Protein AF-A0A8H8M6S8-F1 (afdb_monomer_lite)

Foldseek 3Di:
DVVPLVVVLVVLLVLLVVLVVLVVQLQLLVLVLVVLVVVCVVCVVVCVVVVVVVVSVVVNVVSVVSSVVSVVVSVVSVCVSCVVLVVVLVVVLVCLCVVVVVCCVVVVDPPVVSVVVNVVSVVSSVVSNVSSNPDPDQDDQDKDKDWADVDDDDDDDRRSSCPVVVVCCQLPVDPDPAFFKDKQPADDGLVVDDSVVSVVVDDDDDPDQDQDPDDPVVRPPPVPPDPPPPPPPPPPDGTTMIITGHNDRDDDDDDPDDD

Sequence (259 aa):
MLAIVPPVSLGAFAYGRYLKRLSNRTQEGLGEMSKVANEALSAARTVQAFTAAPREQDRFAAKVDLVQSLAIKEARASAAFFGTTGWAGNVIVLGLLGYGGSLVSSGQISVGDLTSLLMYTAYVGGSLSMLSRPGAEILRGFSMAIRGKGDSVAIVGKSGSGKSSIQSLLFRFYDPDSGCITVNGHVSDIRQFSVDSWRSAIGIVPQDPVLFTGTISETLPTGAQRLPSLKLKRRRDSPTVISFGRCRKNFRPKVSSVV

Secondary structure (DSSP, 8-state):
-TTTHHHHHHHHHHHHHHHHHHHHHHHHHHHHHHHHHHHHHHTHHHHHHTT-HHHHHHHHHHHHHHHHHHHHHHHHHHHHHHHHHHHHHHHHHHHHHHHHHHHHHTTSS-HHHHHHHHHHHHHHHHHHHHHTS----SSSS--EEE-STT--------TTSSHHHHHHHHTTSS--SSSEEEETTTTEEGGGS-HHHHHTT-----SS----SS-HHHHS-TT-S---S------------EEEE---TT---------

Radius of gyration: 27.93 Å; chains: 1; bounding box: 62×56×77 Å

pLDDT: mean 77.62, std 18.72, range [24.02, 97.38]

Structure (mmCIF, N/CA/C/O backbone):
data_AF-A0A8H8M6S8-F1
#
_entry.id   AF-A0A8H8M6S8-F1
#
loop_
_atom_site.group_PDB
_atom_site.id
_atom_site.type_symbol
_atom_site.label_atom_id
_atom_site.label_alt_id
_atom_site.label_comp_id
_atom_site.label_asym_id
_atom_site.label_entity_id
_atom_site.label_seq_id
_atom_site.pdbx_PDB_ins_code
_atom_site.Cartn_x
_atom_site.Cartn_y
_atom_site.Cartn_z
_atom_site.occupancy
_atom_site.B_iso_or_equiv
_atom_site.auth_seq_id
_atom_site.auth_comp_id
_atom_site.auth_asym_id
_atom_site.auth_atom_id
_atom_site.pdbx_PDB_model_num
ATOM 1 N N . MET A 1 1 ? -22.761 -2.177 21.823 1.00 58.75 1 MET A N 1
ATOM 2 C CA . MET A 1 1 ? -21.661 -2.652 20.947 1.00 58.75 1 MET A CA 1
ATOM 3 C C . MET A 1 1 ? -22.160 -3.222 19.613 1.00 58.75 1 MET A C 1
ATOM 5 O O . MET A 1 1 ? -21.734 -2.721 18.582 1.00 58.75 1 MET A O 1
ATOM 9 N N . LEU A 1 2 ? -23.106 -4.174 19.592 1.00 69.62 2 LEU A N 1
ATOM 10 C CA . LEU A 1 2 ? -23.593 -4.832 18.358 1.00 69.62 2 LEU A CA 1
ATOM 11 C C . LEU A 1 2 ? -24.204 -3.912 17.278 1.00 69.62 2 LEU A C 1
ATOM 13 O O . LEU A 1 2 ? -24.071 -4.218 16.101 1.00 69.62 2 LEU A O 1
ATOM 17 N N . ALA A 1 3 ? -24.820 -2.782 17.639 1.00 73.19 3 ALA A N 1
ATOM 18 C CA . ALA A 1 3 ? -25.418 -1.857 16.663 1.00 73.19 3 ALA A CA 1
ATOM 19 C C . ALA A 1 3 ? -24.428 -0.830 16.073 1.00 73.19 3 ALA A C 1
ATOM 21 O O . ALA A 1 3 ? -24.639 -0.324 14.976 1.00 73.19 3 ALA A O 1
ATOM 22 N N . ILE A 1 4 ? -23.343 -0.523 16.791 1.00 72.25 4 ILE A N 1
ATOM 23 C CA . ILE A 1 4 ? -22.397 0.551 16.433 1.00 72.25 4 ILE A CA 1
ATOM 24 C C . ILE A 1 4 ? -21.233 -0.001 15.607 1.00 72.25 4 ILE A C 1
ATOM 26 O O . ILE A 1 4 ? -20.762 0.644 14.674 1.00 72.25 4 ILE A O 1
ATOM 30 N N . VAL A 1 5 ? -20.783 -1.219 15.916 1.00 76.75 5 VAL A N 1
ATOM 31 C CA . VAL A 1 5 ? -19.632 -1.829 15.240 1.00 76.75 5 VAL A CA 1
ATOM 32 C C . VAL A 1 5 ? -19.871 -2.032 13.734 1.00 76.75 5 VAL A C 1
ATOM 34 O O . VAL A 1 5 ? -18.985 -1.646 12.971 1.00 76.75 5 VAL A O 1
ATOM 37 N N . PRO A 1 6 ? -21.018 -2.556 13.250 1.00 82.25 6 PRO A N 1
ATOM 38 C CA . PRO A 1 6 ? -21.226 -2.778 11.816 1.00 82.25 6 PRO A CA 1
ATOM 39 C C . PRO A 1 6 ? -21.146 -1.511 10.941 1.00 82.25 6 PRO A C 1
ATOM 41 O O . PRO A 1 6 ? -20.380 -1.531 9.975 1.00 82.25 6 PRO A O 1
ATOM 44 N N . PRO A 1 7 ? -21.844 -0.394 11.245 1.00 84.19 7 PRO A N 1
ATOM 45 C CA . PRO A 1 7 ? -21.763 0.811 10.418 1.00 84.19 7 PRO A CA 1
ATOM 46 C C . PRO A 1 7 ? -20.380 1.472 10.469 1.00 84.19 7 PRO A C 1
ATOM 48 O O . PRO A 1 7 ? -19.866 1.885 9.428 1.00 84.19 7 PRO A O 1
ATOM 51 N N . VAL A 1 8 ? -19.731 1.511 11.640 1.00 81.56 8 VAL A N 1
ATOM 52 C CA . VAL A 1 8 ? -18.369 2.061 11.768 1.00 81.56 8 VAL A CA 1
ATOM 53 C C . VAL A 1 8 ? -17.366 1.204 10.989 1.00 81.56 8 VAL A C 1
ATOM 55 O O . VAL A 1 8 ? -16.528 1.743 10.268 1.00 81.56 8 VAL A O 1
ATOM 58 N N . SER A 1 9 ? -17.491 -0.125 11.052 1.00 81.12 9 SER A N 1
ATOM 59 C CA . SER A 1 9 ? -16.657 -1.052 10.273 1.00 81.12 9 SER A CA 1
ATOM 60 C C . SER A 1 9 ? -16.848 -0.892 8.774 1.00 81.12 9 SER A C 1
ATOM 62 O O . SER A 1 9 ? -15.868 -0.909 8.031 1.00 81.12 9 SER A O 1
ATOM 64 N N . LEU A 1 10 ? -18.085 -0.686 8.319 1.00 84.31 10 LEU A N 1
ATOM 65 C CA . LEU A 1 10 ? -18.376 -0.444 6.909 1.00 84.31 10 LEU A CA 1
ATOM 66 C C . LEU A 1 10 ? -17.721 0.859 6.418 1.00 84.31 10 LEU A C 1
ATOM 68 O O . LEU A 1 10 ? -17.093 0.875 5.357 1.00 84.31 10 LEU A O 1
ATOM 72 N N . GLY A 1 11 ? -17.822 1.932 7.211 1.00 84.12 11 GLY A N 1
ATOM 73 C CA . GLY A 1 11 ? -17.199 3.223 6.917 1.00 84.12 11 GLY A CA 1
ATOM 74 C C . GLY A 1 11 ? -15.671 3.145 6.891 1.00 84.12 11 GLY A C 1
ATOM 75 O O . GLY A 1 11 ? -15.043 3.589 5.928 1.00 84.12 11 GLY A O 1
ATOM 76 N N . ALA A 1 12 ? -15.073 2.506 7.899 1.00 81.94 12 ALA A N 1
ATOM 77 C CA . ALA A 1 12 ? -13.630 2.309 7.986 1.00 81.94 12 ALA A CA 1
ATOM 78 C C . ALA A 1 12 ? -13.097 1.450 6.823 1.00 81.94 12 ALA A C 1
ATOM 80 O O . ALA A 1 12 ? -12.084 1.787 6.208 1.00 81.94 12 ALA A O 1
ATOM 81 N N . PHE A 1 13 ? -13.831 0.405 6.427 1.00 83.75 13 PHE A N 1
ATOM 82 C CA . PHE A 1 13 ? -13.500 -0.418 5.263 1.00 83.75 13 PHE A CA 1
ATOM 83 C C . PHE A 1 13 ? -13.584 0.364 3.943 1.00 83.75 13 PHE A C 1
ATOM 85 O O . PHE A 1 13 ? -12.692 0.254 3.095 1.00 83.75 13 PHE A O 1
ATOM 92 N N . ALA A 1 14 ? -14.629 1.175 3.753 1.00 85.38 14 ALA A N 1
ATOM 93 C CA . ALA A 1 14 ? -14.777 2.017 2.567 1.00 85.38 14 ALA A CA 1
ATOM 94 C C . ALA A 1 14 ? -13.631 3.036 2.455 1.00 85.38 14 ALA A C 1
ATOM 96 O O . ALA A 1 14 ? -13.026 3.173 1.385 1.00 85.38 14 ALA A O 1
ATOM 97 N N . TYR A 1 15 ? -13.281 3.685 3.570 1.00 87.19 15 TYR A N 1
ATOM 98 C CA . TYR A 1 15 ? -12.176 4.639 3.630 1.00 87.19 15 TYR A CA 1
ATOM 99 C C . TYR A 1 15 ? -10.817 3.963 3.408 1.00 87.19 15 TYR A C 1
ATOM 101 O O . TYR A 1 15 ? -10.008 4.444 2.615 1.00 87.19 15 TYR A O 1
ATOM 109 N N . GLY A 1 16 ? -10.586 2.789 4.004 1.00 85.12 16 GLY A N 1
ATOM 110 C CA . GLY A 1 16 ? -9.385 1.986 3.757 1.00 85.12 16 GLY A CA 1
ATOM 111 C C . GLY A 1 16 ? -9.234 1.596 2.281 1.00 85.12 16 GLY A C 1
ATOM 112 O O . GLY A 1 16 ? -8.136 1.633 1.721 1.00 85.12 16 GLY A O 1
ATOM 113 N N . ARG A 1 17 ? -10.345 1.300 1.589 1.00 85.25 17 ARG A N 1
ATOM 114 C CA . ARG A 1 17 ? -10.342 1.050 0.137 1.00 85.25 17 ARG A CA 1
ATOM 115 C C . ARG A 1 17 ? -9.983 2.292 -0.674 1.00 85.25 17 ARG A C 1
ATOM 117 O O . ARG A 1 17 ? -9.274 2.168 -1.673 1.00 85.25 17 ARG A O 1
ATOM 124 N N . TYR A 1 18 ? -10.478 3.460 -0.275 1.00 88.88 18 TYR A N 1
ATOM 125 C CA . TYR A 1 18 ? -10.105 4.736 -0.884 1.00 88.88 18 TYR A CA 1
ATOM 126 C C . TYR A 1 18 ? -8.604 5.001 -0.723 1.00 88.88 18 TYR A C 1
ATOM 128 O O . TYR A 1 18 ? -7.922 5.259 -1.716 1.00 88.88 18 TYR A O 1
ATOM 136 N N . LEU A 1 19 ? -8.077 4.815 0.489 1.00 87.12 19 LEU A N 1
ATOM 137 C CA . LEU A 1 19 ? -6.661 4.997 0.792 1.00 87.12 19 LEU A CA 1
ATOM 138 C C . LEU A 1 19 ? -5.776 4.061 -0.041 1.00 87.12 19 LEU A C 1
ATOM 140 O O . LEU A 1 19 ? -4.810 4.500 -0.659 1.00 87.12 19 LEU A O 1
ATOM 144 N N . LYS A 1 20 ? -6.179 2.791 -0.178 1.00 84.31 20 LYS A N 1
ATOM 145 C CA . LYS A 1 20 ? -5.491 1.820 -1.039 1.00 84.31 20 LYS A CA 1
ATOM 146 C C . LYS A 1 20 ? -5.462 2.236 -2.509 1.00 84.31 20 LYS A C 1
ATOM 148 O O . LYS A 1 20 ? -4.449 2.061 -3.176 1.00 84.31 20 LYS A O 1
ATOM 153 N N . ARG A 1 21 ? -6.570 2.763 -3.042 1.00 87.38 21 ARG A N 1
ATOM 154 C CA . ARG A 1 21 ? -6.611 3.241 -4.437 1.00 87.38 21 ARG A CA 1
ATOM 155 C C . ARG A 1 21 ? -5.632 4.389 -4.654 1.00 87.38 21 ARG A C 1
ATOM 157 O O . ARG A 1 21 ? -5.018 4.453 -5.713 1.00 87.38 21 ARG A O 1
ATOM 164 N N . LEU A 1 22 ? -5.508 5.278 -3.674 1.00 88.00 22 LEU A N 1
ATOM 165 C CA . LEU A 1 22 ? -4.589 6.404 -3.735 1.00 88.00 22 LEU A CA 1
ATOM 166 C C . LEU A 1 22 ? -3.132 5.933 -3.658 1.00 88.00 22 LEU A C 1
ATOM 168 O O . LEU A 1 22 ? -2.357 6.288 -4.536 1.00 88.00 22 LEU A O 1
ATOM 172 N N . SER A 1 23 ? -2.825 5.020 -2.734 1.00 86.62 23 SER A N 1
ATOM 173 C CA . SER A 1 23 ? -1.510 4.375 -2.628 1.00 86.62 23 SER A CA 1
ATOM 174 C C . SER A 1 23 ? -1.089 3.665 -3.913 1.00 86.62 23 SER A C 1
ATOM 176 O O . SER A 1 23 ? 0.011 3.872 -4.419 1.00 86.62 23 SER A O 1
ATOM 178 N N . ASN A 1 24 ? -2.000 2.900 -4.524 1.00 85.88 24 ASN A N 1
ATOM 179 C CA . ASN A 1 24 ? -1.738 2.254 -5.809 1.00 85.88 24 ASN A CA 1
ATOM 180 C C . ASN A 1 24 ? -1.423 3.276 -6.916 1.00 85.88 24 ASN A C 1
ATOM 182 O O . ASN A 1 24 ? -0.541 3.030 -7.730 1.00 85.88 24 ASN A O 1
ATOM 186 N N . ARG A 1 25 ? -2.104 4.432 -6.946 1.00 88.69 25 ARG A N 1
ATOM 187 C CA . ARG A 1 25 ? -1.798 5.503 -7.912 1.00 88.69 25 ARG A CA 1
ATOM 188 C C . ARG A 1 25 ? -0.435 6.135 -7.649 1.00 88.69 25 ARG A C 1
ATOM 190 O O . ARG A 1 25 ? 0.280 6.410 -8.607 1.00 88.69 25 ARG A O 1
ATOM 197 N N . THR A 1 26 ? -0.069 6.348 -6.385 1.00 89.81 26 THR A N 1
ATOM 198 C CA . THR A 1 26 ? 1.267 6.827 -6.006 1.00 89.81 26 THR A CA 1
ATOM 199 C C . THR A 1 26 ? 2.345 5.845 -6.479 1.00 89.81 26 THR A C 1
ATOM 201 O O . THR A 1 26 ? 3.322 6.262 -7.093 1.00 89.81 26 THR A O 1
ATOM 204 N N . GLN A 1 27 ? 2.141 4.537 -6.281 1.00 84.06 27 GLN A N 1
ATOM 205 C CA . GLN A 1 27 ? 3.061 3.483 -6.731 1.00 84.06 27 GLN A CA 1
ATOM 206 C C . GLN A 1 27 ? 3.160 3.383 -8.260 1.00 84.06 27 GLN A C 1
ATOM 208 O O . GLN A 1 27 ? 4.262 3.268 -8.791 1.00 84.06 27 GLN A O 1
ATOM 213 N N . GLU A 1 28 ? 2.037 3.463 -8.983 1.00 86.62 28 GLU A N 1
ATOM 214 C CA . GLU A 1 28 ? 2.039 3.535 -10.452 1.00 86.62 28 GLU A CA 1
ATOM 215 C C . GLU A 1 28 ? 2.824 4.765 -10.938 1.00 86.62 28 GLU A C 1
ATOM 217 O O . GLU A 1 28 ? 3.660 4.652 -11.833 1.00 86.62 28 GLU A O 1
ATOM 222 N N . GLY A 1 29 ? 2.610 5.927 -10.309 1.00 86.81 29 GLY A N 1
ATOM 223 C CA . GLY A 1 29 ? 3.341 7.158 -10.608 1.00 86.81 29 GLY A CA 1
ATOM 224 C C . GLY A 1 29 ? 4.846 7.035 -10.358 1.00 86.81 29 GLY A C 1
ATOM 225 O O . GLY A 1 29 ? 5.633 7.422 -11.220 1.00 86.81 29 GLY A O 1
ATOM 226 N N . LEU A 1 30 ? 5.246 6.447 -9.224 1.00 85.06 30 LEU A N 1
ATOM 227 C CA . LEU A 1 30 ? 6.646 6.138 -8.913 1.00 85.06 30 LEU A CA 1
ATOM 228 C C . LEU A 1 30 ? 7.260 5.222 -9.978 1.00 85.06 30 LEU A C 1
ATOM 230 O O . LEU A 1 30 ? 8.360 5.490 -10.451 1.00 85.06 30 LEU A O 1
ATOM 234 N N . GLY A 1 31 ? 6.533 4.187 -10.407 1.00 84.38 31 GLY A N 1
ATOM 235 C CA . GLY A 1 31 ? 6.981 3.280 -11.464 1.00 84.38 31 GLY A CA 1
ATOM 236 C C . GLY A 1 31 ? 7.205 3.981 -12.807 1.00 84.38 31 GLY A C 1
ATOM 237 O O . GLY A 1 31 ? 8.204 3.718 -13.475 1.00 84.38 31 GLY A O 1
ATOM 238 N N . GLU A 1 32 ? 6.313 4.891 -13.201 1.00 88.25 32 GLU A N 1
ATOM 239 C CA . GLU A 1 32 ? 6.473 5.693 -14.424 1.00 88.25 32 GLU A CA 1
ATOM 240 C C . GLU A 1 32 ? 7.614 6.716 -14.307 1.00 88.25 32 GLU A C 1
ATOM 242 O O . GLU A 1 32 ? 8.350 6.932 -15.268 1.00 88.25 32 GLU A O 1
ATOM 247 N N . MET A 1 33 ? 7.799 7.324 -13.133 1.00 90.94 33 MET A N 1
ATOM 248 C CA . MET A 1 33 ? 8.913 8.236 -12.857 1.00 90.94 33 MET A CA 1
ATOM 249 C C . MET A 1 33 ? 10.263 7.512 -12.960 1.00 90.94 33 MET A C 1
ATOM 251 O O . MET A 1 33 ? 11.166 7.986 -13.650 1.00 90.94 33 MET A O 1
ATOM 255 N N . SER A 1 34 ? 10.389 6.335 -12.338 1.00 87.50 34 SER A N 1
ATOM 256 C CA . SER A 1 34 ? 11.584 5.491 -12.450 1.00 87.50 34 SER A CA 1
ATOM 257 C C . SER A 1 34 ? 11.839 5.046 -13.886 1.00 87.50 34 SER A C 1
ATOM 259 O O . SER A 1 34 ? 12.988 5.030 -14.314 1.00 87.50 34 SER A O 1
ATOM 261 N N . LYS A 1 35 ? 10.789 4.732 -14.654 1.00 86.50 35 LYS A N 1
ATOM 262 C CA . LYS A 1 35 ? 10.919 4.387 -16.074 1.00 86.50 35 LYS A CA 1
ATOM 263 C C . LYS A 1 35 ? 11.526 5.537 -16.884 1.00 86.50 35 LYS A C 1
ATOM 265 O O . LYS A 1 35 ? 12.482 5.306 -17.616 1.00 86.50 35 LYS A O 1
ATOM 270 N N . VAL A 1 36 ? 11.011 6.760 -16.722 1.00 89.75 36 VAL A N 1
ATOM 271 C CA . VAL A 1 36 ? 11.541 7.962 -17.398 1.00 89.75 36 VAL A CA 1
ATOM 272 C C . VAL A 1 36 ? 13.009 8.194 -17.042 1.00 89.75 36 VAL A C 1
ATOM 274 O O . VAL A 1 36 ? 13.817 8.450 -17.933 1.00 89.75 36 VAL A O 1
ATOM 277 N N . ALA A 1 37 ? 13.365 8.056 -15.762 1.00 89.44 37 ALA A N 1
ATOM 278 C CA . ALA A 1 37 ? 14.752 8.174 -15.322 1.00 89.44 37 ALA A CA 1
ATOM 279 C C . ALA A 1 37 ? 15.648 7.099 -15.954 1.00 89.44 37 ALA A C 1
ATOM 281 O O . ALA A 1 37 ? 16.715 7.421 -16.469 1.00 89.44 37 ALA A O 1
ATOM 282 N N . ASN A 1 38 ? 15.209 5.837 -15.958 1.00 86.19 38 ASN A N 1
ATOM 283 C CA . ASN A 1 38 ? 15.999 4.737 -16.504 1.00 86.19 38 ASN A CA 1
ATOM 284 C C . ASN A 1 38 ? 16.192 4.878 -18.020 1.00 86.19 38 ASN A C 1
ATOM 286 O O . ASN A 1 38 ? 17.304 4.718 -18.501 1.00 86.19 38 ASN A O 1
ATOM 290 N N . GLU A 1 39 ? 15.150 5.262 -18.767 1.00 88.25 39 GLU A N 1
ATOM 291 C CA . GLU A 1 39 ? 15.264 5.568 -20.201 1.00 88.25 39 GLU A CA 1
ATOM 292 C C . GLU A 1 39 ? 16.309 6.662 -20.471 1.00 88.25 39 GLU A C 1
ATOM 294 O O . GLU A 1 39 ? 17.151 6.501 -21.355 1.00 88.25 39 GLU A O 1
ATOM 299 N N . ALA A 1 40 ? 16.288 7.752 -19.696 1.00 89.44 40 ALA A N 1
ATOM 300 C CA . ALA A 1 40 ? 17.232 8.856 -19.859 1.00 89.44 40 ALA A CA 1
ATOM 301 C C . ALA A 1 40 ? 18.674 8.453 -19.502 1.00 89.44 40 ALA A C 1
ATOM 303 O O . ALA A 1 40 ? 19.611 8.835 -20.203 1.00 89.44 40 ALA A O 1
ATOM 304 N N . LEU A 1 41 ? 18.863 7.658 -18.442 1.00 89.38 41 LEU A N 1
ATOM 305 C CA . LEU A 1 41 ? 20.179 7.183 -18.003 1.00 89.38 41 LEU A CA 1
ATOM 306 C C . LEU A 1 41 ? 20.767 6.143 -18.962 1.00 89.38 41 LEU A C 1
ATOM 308 O O . LEU A 1 41 ? 21.925 6.261 -19.362 1.00 89.38 41 LEU A O 1
ATOM 312 N N . SER A 1 42 ? 19.973 5.160 -19.389 1.00 86.31 42 SER A N 1
ATOM 313 C CA . SER A 1 42 ? 20.400 4.158 -20.371 1.00 86.31 42 SER A CA 1
ATOM 314 C C . SER A 1 42 ? 20.741 4.796 -21.722 1.00 86.31 42 SER A C 1
ATOM 316 O O . SER A 1 42 ? 21.637 4.321 -22.417 1.00 86.31 42 SER A O 1
ATOM 318 N N . ALA A 1 43 ? 20.080 5.904 -22.077 1.00 92.00 43 ALA A N 1
ATOM 319 C CA . ALA A 1 43 ? 20.350 6.679 -23.284 1.00 92.00 43 ALA A CA 1
ATOM 320 C C . ALA A 1 43 ? 21.219 7.930 -23.036 1.00 92.00 43 ALA A C 1
ATOM 322 O O . ALA A 1 43 ? 21.194 8.856 -23.847 1.00 92.00 43 ALA A O 1
ATOM 323 N N . ALA A 1 44 ? 22.016 7.979 -21.959 1.00 90.00 44 ALA A N 1
ATOM 324 C CA . ALA A 1 44 ? 22.735 9.194 -21.553 1.00 90.00 44 ALA A CA 1
ATOM 325 C C . ALA A 1 44 ? 23.609 9.798 -22.667 1.00 90.00 44 ALA A C 1
ATOM 327 O O . ALA A 1 44 ? 23.609 11.013 -22.864 1.00 90.00 44 ALA A O 1
ATOM 328 N N . ARG A 1 45 ? 24.304 8.959 -23.451 1.00 92.69 45 ARG A N 1
ATOM 329 C CA . ARG A 1 45 ? 25.103 9.424 -24.600 1.00 92.69 45 ARG A CA 1
ATOM 330 C C . ARG A 1 45 ? 24.238 10.078 -25.675 1.00 92.69 45 ARG A C 1
ATOM 332 O O . ARG A 1 45 ? 24.635 11.095 -26.228 1.00 92.69 45 ARG A O 1
ATOM 339 N N . THR A 1 46 ? 23.055 9.532 -25.946 1.00 94.62 46 THR A N 1
ATOM 340 C CA . THR A 1 46 ? 22.095 10.100 -26.902 1.00 94.62 46 THR A CA 1
ATOM 341 C C . THR A 1 46 ? 21.542 11.426 -26.389 1.00 94.62 46 THR A C 1
ATOM 343 O O . THR A 1 46 ? 21.528 12.407 -27.124 1.00 94.62 46 THR A O 1
ATOM 346 N N . VAL A 1 47 ? 21.158 11.497 -25.111 1.00 93.81 47 VAL A N 1
ATOM 347 C CA . VAL A 1 47 ? 20.673 12.741 -24.489 1.00 93.81 47 VAL A CA 1
ATOM 348 C C . VAL A 1 47 ? 21.737 13.842 -24.566 1.00 93.81 47 VAL A C 1
ATOM 350 O O . VAL A 1 47 ? 21.419 14.980 -24.906 1.00 93.81 47 VAL A O 1
ATOM 353 N N . GLN A 1 48 ? 23.006 13.507 -24.315 1.00 93.69 48 GLN A N 1
ATOM 354 C CA . GLN A 1 48 ? 24.125 14.448 -24.419 1.00 93.69 48 GLN A CA 1
ATOM 355 C C . GLN A 1 48 ? 24.425 14.851 -25.868 1.00 93.69 48 GLN A C 1
ATOM 357 O O . GLN A 1 48 ? 24.590 16.039 -26.138 1.00 93.69 48 GLN A O 1
ATOM 362 N N . ALA A 1 49 ? 24.433 13.895 -26.803 1.00 96.25 49 ALA A N 1
ATOM 363 C CA . ALA A 1 49 ? 24.710 14.145 -28.218 1.00 96.25 49 ALA A CA 1
ATOM 364 C C . ALA A 1 49 ? 23.714 15.126 -28.857 1.00 96.25 49 ALA A C 1
ATOM 366 O O . ALA A 1 49 ? 24.097 15.912 -29.717 1.00 96.25 49 ALA A O 1
ATOM 367 N N . PHE A 1 50 ? 22.456 15.114 -28.407 1.00 95.94 50 PHE A N 1
ATOM 368 C CA . PHE A 1 50 ? 21.421 16.049 -28.858 1.00 95.94 50 PHE A CA 1
ATOM 369 C C . PHE A 1 50 ? 21.231 17.259 -27.929 1.00 95.94 50 PHE A C 1
ATOM 371 O O . PHE A 1 50 ? 20.291 18.026 -28.124 1.00 95.94 50 PHE A O 1
ATOM 378 N N . THR A 1 51 ? 22.072 17.420 -26.896 1.00 93.75 51 THR A N 1
ATOM 379 C CA . THR A 1 51 ? 21.930 18.475 -25.868 1.00 93.75 51 THR A CA 1
ATOM 380 C C . THR A 1 51 ? 20.506 18.521 -25.278 1.00 93.75 51 THR A C 1
ATOM 382 O O . THR A 1 51 ? 19.983 19.562 -24.892 1.00 93.75 51 THR A O 1
ATOM 385 N N . ALA A 1 52 ? 19.855 17.358 -25.192 1.00 94.06 52 ALA A N 1
ATOM 386 C CA . ALA A 1 52 ? 18.453 17.213 -24.805 1.00 94.06 52 ALA A CA 1
ATOM 387 C C . ALA A 1 52 ? 18.252 17.127 -23.280 1.00 94.06 52 ALA A C 1
ATOM 389 O O . ALA A 1 52 ? 17.139 16.885 -22.815 1.00 94.06 52 ALA A O 1
ATOM 390 N N . ALA A 1 53 ? 19.311 17.329 -22.490 1.00 92.56 53 ALA A N 1
ATOM 391 C CA . ALA A 1 53 ? 19.270 17.214 -21.034 1.00 92.56 53 ALA A CA 1
ATOM 392 C C . ALA A 1 53 ? 18.196 18.099 -20.363 1.00 92.56 53 ALA A C 1
ATOM 394 O O . ALA A 1 53 ? 17.478 17.563 -19.520 1.00 92.56 53 ALA A O 1
ATOM 395 N N . PRO A 1 54 ? 17.995 19.380 -20.744 1.00 95.81 54 PRO A N 1
ATOM 396 C CA . PRO A 1 54 ? 16.938 20.203 -20.146 1.00 95.81 54 PRO A CA 1
ATOM 397 C C . PRO A 1 54 ? 15.538 19.623 -20.388 1.00 95.81 54 PRO A C 1
ATOM 399 O O . PRO A 1 54 ? 14.727 19.529 -19.475 1.00 95.81 54 PRO A O 1
ATOM 402 N N . ARG A 1 55 ? 15.284 19.122 -21.603 1.00 94.25 55 ARG A N 1
ATOM 403 C CA . ARG A 1 55 ? 13.999 18.513 -21.966 1.00 94.25 55 ARG A CA 1
ATOM 404 C C . ARG A 1 55 ? 13.710 17.245 -21.160 1.00 94.25 55 ARG A C 1
ATOM 406 O O . ARG A 1 55 ? 12.570 17.019 -20.760 1.00 94.25 55 ARG A O 1
ATOM 413 N N . GLU A 1 56 ? 14.721 16.408 -20.935 1.00 93.00 56 GLU A N 1
ATOM 414 C CA . GLU A 1 56 ? 14.569 15.210 -20.101 1.00 93.00 56 GLU A CA 1
ATOM 415 C C . GLU A 1 56 ? 14.406 15.556 -18.614 1.00 93.00 56 GLU A C 1
ATOM 417 O O . GLU A 1 56 ? 13.637 14.892 -17.917 1.00 93.00 56 GLU A O 1
ATOM 422 N N . GLN A 1 57 ? 15.054 16.626 -18.138 1.00 93.81 57 GLN A N 1
ATOM 423 C CA . GLN A 1 57 ? 14.838 17.152 -16.789 1.00 93.81 57 GLN A CA 1
ATOM 424 C C . GLN A 1 57 ? 13.398 17.634 -16.598 1.00 93.81 57 GLN A C 1
ATOM 426 O O . GLN A 1 57 ? 12.766 17.221 -15.629 1.00 93.81 57 GLN A O 1
ATOM 431 N N . ASP A 1 58 ? 12.842 18.405 -17.537 1.00 95.88 58 ASP A N 1
ATOM 432 C CA . ASP A 1 58 ? 11.442 18.851 -17.484 1.00 95.88 58 ASP A CA 1
ATOM 433 C C . ASP A 1 58 ? 10.468 17.661 -17.507 1.00 95.88 58 ASP A C 1
ATOM 435 O O . ASP A 1 58 ? 9.499 17.603 -16.743 1.00 95.88 58 ASP A O 1
ATOM 439 N N . ARG A 1 59 ? 10.752 16.656 -18.352 1.00 95.00 59 ARG A N 1
ATOM 440 C CA . ARG A 1 59 ? 9.970 15.411 -18.439 1.00 95.00 59 ARG A CA 1
ATOM 441 C C . ARG A 1 59 ? 9.964 14.658 -17.109 1.00 95.00 59 ARG A C 1
ATOM 443 O O . ARG A 1 59 ? 8.919 14.142 -16.706 1.00 95.00 59 ARG A O 1
ATOM 450 N N . PHE A 1 60 ? 11.109 14.591 -16.433 1.00 94.56 60 PHE A N 1
ATOM 451 C CA . PHE A 1 60 ? 11.236 13.971 -15.119 1.00 94.56 60 PHE A CA 1
ATOM 452 C C . PHE A 1 60 ? 10.558 14.806 -14.024 1.00 94.56 60 PHE A C 1
ATOM 454 O O . PHE A 1 60 ? 9.781 14.254 -13.245 1.00 94.56 60 PHE A O 1
ATOM 461 N N . ALA A 1 61 ? 10.764 16.125 -14.007 1.00 96.94 61 ALA A N 1
ATOM 462 C CA . ALA A 1 61 ? 10.157 17.050 -13.050 1.00 96.94 61 ALA A CA 1
ATOM 463 C C . ALA A 1 61 ? 8.623 16.957 -13.063 1.00 96.94 61 ALA A C 1
ATOM 465 O O . ALA A 1 61 ? 8.006 16.776 -12.016 1.00 96.94 61 ALA A O 1
ATOM 466 N N . ALA A 1 62 ? 8.005 16.908 -14.248 1.00 96.12 62 ALA A N 1
ATOM 467 C CA . ALA A 1 62 ? 6.558 16.728 -14.374 1.00 96.12 62 ALA A CA 1
ATOM 468 C C . ALA A 1 62 ? 6.046 15.413 -13.743 1.00 96.12 62 ALA A C 1
ATOM 470 O O . ALA A 1 62 ? 4.920 15.344 -13.241 1.00 96.12 62 ALA A O 1
ATOM 471 N N . LYS A 1 63 ? 6.854 14.341 -13.760 1.00 94.19 63 LYS A N 1
ATOM 472 C CA . LYS A 1 63 ? 6.519 13.075 -13.083 1.00 94.19 63 LYS A CA 1
ATOM 473 C C . LYS A 1 63 ? 6.712 13.171 -11.574 1.00 94.19 63 LYS A C 1
ATOM 475 O O . LYS A 1 63 ? 5.874 12.644 -10.842 1.00 94.19 63 LYS A O 1
ATOM 480 N N . VAL A 1 64 ? 7.761 13.857 -11.124 1.00 96.81 64 VAL A N 1
ATOM 481 C CA . VAL A 1 64 ? 8.007 14.133 -9.703 1.00 96.81 64 VAL A CA 1
ATOM 482 C C . VAL A 1 64 ? 6.838 14.913 -9.101 1.00 96.81 64 VAL A C 1
ATOM 484 O O . VAL A 1 64 ? 6.298 14.479 -8.086 1.00 96.81 64 VAL A O 1
ATOM 487 N N . ASP A 1 65 ? 6.367 15.975 -9.758 1.00 97.25 65 ASP A N 1
ATOM 488 C CA . ASP A 1 65 ? 5.241 16.793 -9.285 1.00 97.25 65 ASP A CA 1
ATOM 489 C C . ASP A 1 65 ? 3.944 15.982 -9.167 1.00 97.25 65 ASP A C 1
ATOM 491 O O . ASP A 1 65 ? 3.204 16.071 -8.179 1.00 97.25 65 ASP A O 1
ATOM 495 N N . LEU A 1 66 ? 3.673 15.125 -10.158 1.00 94.56 66 LEU A N 1
ATOM 496 C CA . LEU A 1 66 ? 2.528 14.221 -10.118 1.00 94.56 66 LEU A CA 1
ATOM 497 C C . LEU A 1 66 ? 2.616 13.278 -8.911 1.00 94.56 66 LEU A C 1
ATOM 499 O O . LEU A 1 66 ? 1.651 13.178 -8.147 1.00 94.56 66 LEU A O 1
ATOM 503 N N . VAL A 1 67 ? 3.757 12.608 -8.725 1.00 95.06 67 VAL A N 1
ATOM 504 C CA . VAL A 1 67 ? 3.986 11.687 -7.602 1.00 95.06 67 VAL A CA 1
ATOM 505 C C . VAL A 1 67 ? 3.869 12.419 -6.271 1.00 95.06 67 VAL A C 1
ATOM 507 O O . VAL A 1 67 ? 3.180 11.937 -5.375 1.00 95.06 67 VAL A O 1
ATOM 510 N N . GLN A 1 68 ? 4.466 13.603 -6.152 1.00 97.38 68 GLN A N 1
ATOM 511 C CA . GLN A 1 68 ? 4.402 14.423 -4.949 1.00 97.38 68 GLN A CA 1
ATOM 512 C C . GLN A 1 68 ? 2.955 14.802 -4.615 1.00 97.38 68 GLN A C 1
ATOM 514 O O . GLN A 1 68 ? 2.519 14.642 -3.476 1.00 97.38 68 GLN A O 1
ATOM 519 N N . SER A 1 69 ? 2.169 15.246 -5.600 1.00 96.62 69 SER A N 1
ATOM 520 C CA . SER A 1 69 ? 0.768 15.621 -5.380 1.00 96.62 69 SER A CA 1
ATOM 521 C C . SER A 1 69 ? -0.106 14.432 -4.952 1.00 96.62 69 SER A C 1
ATOM 523 O O . SER A 1 69 ? -1.000 14.586 -4.112 1.00 96.62 69 SER A O 1
ATOM 525 N N . LEU A 1 70 ? 0.157 13.236 -5.492 1.00 93.81 70 LEU A N 1
ATOM 526 C CA . LEU A 1 70 ? -0.511 11.995 -5.099 1.00 93.81 70 LEU A CA 1
ATOM 527 C C . LEU A 1 70 ? -0.105 11.578 -3.684 1.00 93.81 70 LEU A C 1
ATOM 529 O O . LEU A 1 70 ? -0.985 11.324 -2.861 1.00 93.81 70 LEU A O 1
ATOM 533 N N . ALA A 1 71 ? 1.192 11.613 -3.377 1.00 91.62 71 ALA A N 1
ATOM 534 C CA . ALA A 1 71 ? 1.733 11.290 -2.063 1.00 91.62 71 ALA A CA 1
ATOM 535 C C . ALA A 1 71 ? 1.211 12.244 -0.978 1.00 91.62 71 ALA A C 1
ATOM 537 O O . ALA A 1 71 ? 0.828 11.800 0.099 1.00 91.62 71 ALA A O 1
ATOM 538 N N . ILE A 1 72 ? 1.098 13.548 -1.259 1.00 96.50 72 ILE A N 1
ATOM 539 C CA . ILE A 1 72 ? 0.511 14.520 -0.322 1.00 96.50 72 ILE A CA 1
ATOM 540 C C . ILE A 1 72 ? -0.973 14.225 -0.091 1.00 96.50 72 ILE A C 1
ATOM 542 O O . ILE A 1 72 ? -1.442 14.280 1.048 1.00 96.50 72 ILE A O 1
ATOM 546 N N . LYS A 1 73 ? -1.735 13.901 -1.144 1.00 95.31 73 LYS A N 1
ATOM 547 C CA . LYS A 1 73 ? -3.143 13.498 -0.992 1.00 95.31 73 LYS A CA 1
ATOM 548 C C . LYS A 1 73 ? -3.258 12.223 -0.152 1.00 95.31 73 LYS A C 1
ATOM 550 O O . LYS A 1 73 ? -4.133 12.152 0.708 1.00 95.31 73 LYS A O 1
ATOM 555 N N . GLU A 1 74 ? -2.382 11.246 -0.377 1.00 91.00 74 GLU A N 1
ATOM 556 C CA . GLU A 1 74 ? -2.320 9.991 0.381 1.00 91.00 74 GLU A CA 1
ATOM 557 C C . GLU A 1 74 ? -1.987 10.233 1.848 1.00 91.00 74 GLU A C 1
ATOM 559 O O . GLU A 1 74 ? -2.682 9.727 2.729 1.00 91.00 74 GLU A O 1
ATOM 564 N N . ALA A 1 75 ? -0.974 11.057 2.113 1.00 90.62 75 ALA A N 1
ATOM 565 C CA . ALA A 1 75 ? -0.544 11.422 3.451 1.00 90.62 75 ALA A CA 1
ATOM 566 C C . ALA A 1 75 ? -1.650 12.165 4.204 1.00 90.62 75 ALA A C 1
ATOM 568 O O . ALA A 1 75 ? -1.956 11.808 5.337 1.00 90.62 75 ALA A O 1
ATOM 569 N N . ARG A 1 76 ? -2.318 13.140 3.570 1.00 95.19 76 ARG A N 1
ATOM 570 C CA . ARG A 1 76 ? -3.446 13.866 4.178 1.00 95.19 76 ARG A CA 1
ATOM 571 C C . ARG A 1 76 ? -4.628 12.948 4.478 1.00 95.19 76 ARG A C 1
ATOM 573 O O . ARG A 1 76 ? -5.188 13.027 5.566 1.00 95.19 76 ARG A O 1
ATOM 580 N N . ALA A 1 77 ? -4.991 12.063 3.549 1.00 90.75 77 ALA A N 1
ATOM 581 C CA . ALA A 1 77 ? -6.058 11.090 3.772 1.00 90.75 77 ALA A CA 1
ATOM 582 C C . ALA A 1 77 ? -5.696 10.097 4.894 1.00 90.75 77 ALA A C 1
ATOM 584 O O . ALA A 1 77 ? -6.520 9.803 5.757 1.00 90.75 77 ALA A O 1
ATOM 585 N N . SER A 1 78 ? -4.445 9.634 4.932 1.00 88.44 78 SER A N 1
ATOM 586 C CA . SER A 1 78 ? -3.947 8.738 5.982 1.00 88.44 78 SER A CA 1
ATOM 587 C C . SER A 1 78 ? -3.945 9.432 7.342 1.00 88.44 78 SER A C 1
ATOM 589 O O . SER A 1 78 ? -4.413 8.864 8.325 1.00 88.44 78 SER A O 1
ATOM 591 N N . ALA A 1 79 ? -3.466 10.677 7.398 1.00 91.06 79 ALA A N 1
ATOM 592 C CA . ALA A 1 79 ? -3.430 11.486 8.609 1.00 91.06 79 ALA A CA 1
ATOM 593 C C . ALA A 1 79 ? -4.840 11.761 9.140 1.00 91.06 79 ALA A C 1
ATOM 595 O O . ALA A 1 79 ? -5.080 11.590 10.331 1.00 91.06 79 ALA A O 1
ATOM 596 N N . ALA A 1 80 ? -5.790 12.106 8.265 1.00 91.19 80 ALA A N 1
ATOM 597 C CA . ALA A 1 80 ? -7.187 12.267 8.650 1.00 91.19 80 ALA A CA 1
ATOM 598 C C . ALA A 1 80 ? -7.760 10.963 9.227 1.00 91.19 80 ALA A C 1
ATOM 600 O O . ALA A 1 80 ? -8.400 10.988 10.276 1.00 91.19 80 ALA A O 1
ATOM 601 N N . PHE A 1 81 ? -7.490 9.816 8.599 1.00 87.19 81 PHE A N 1
ATOM 602 C CA . PHE A 1 81 ? -7.964 8.517 9.076 1.00 87.19 81 PHE A CA 1
ATOM 603 C C . PHE A 1 81 ? -7.389 8.131 10.442 1.00 87.19 81 PHE A C 1
ATOM 605 O O . PHE A 1 81 ? -8.143 7.854 11.375 1.00 87.19 81 PHE A O 1
ATOM 612 N N . PHE A 1 82 ? -6.061 8.124 10.584 1.00 86.00 82 PHE A N 1
ATOM 613 C CA . PHE A 1 82 ? -5.416 7.747 11.843 1.00 86.00 82 PHE A CA 1
ATOM 614 C C . PHE A 1 82 ? -5.677 8.776 12.945 1.00 86.00 82 PHE A C 1
ATOM 616 O O . PHE A 1 82 ? -5.896 8.386 14.089 1.00 86.00 82 PHE A O 1
ATOM 623 N N . GLY A 1 83 ? -5.728 10.066 12.603 1.00 90.69 83 GLY A N 1
ATOM 624 C CA . GLY A 1 83 ? -6.056 11.141 13.535 1.00 90.69 83 GLY A CA 1
ATOM 625 C C . GLY A 1 83 ? -7.478 11.023 14.081 1.00 90.69 83 GLY A C 1
ATOM 626 O O . GLY A 1 83 ? -7.664 11.008 15.293 1.00 90.69 83 GLY A O 1
ATOM 627 N N . THR A 1 84 ? -8.480 10.866 13.209 1.00 87.81 84 THR A N 1
ATOM 628 C CA . THR A 1 84 ? -9.885 10.709 13.636 1.00 87.81 84 THR A CA 1
ATOM 629 C C . THR A 1 84 ? -10.116 9.413 14.407 1.00 87.81 84 THR A C 1
ATOM 631 O O . THR A 1 84 ? -10.769 9.435 15.447 1.00 87.81 84 THR A O 1
ATOM 634 N N . THR A 1 85 ? -9.537 8.299 13.952 1.00 85.38 85 THR A N 1
ATOM 635 C CA . THR A 1 85 ? -9.650 7.000 14.635 1.00 85.38 85 THR A CA 1
ATOM 636 C C . THR A 1 85 ? -8.989 7.039 16.014 1.00 85.38 85 THR A C 1
ATOM 638 O O . THR A 1 85 ? -9.580 6.581 16.990 1.00 85.38 85 THR A O 1
ATOM 641 N N . GLY A 1 86 ? -7.789 7.622 16.118 1.00 87.88 86 GLY A N 1
ATOM 642 C CA . GLY A 1 86 ? -7.075 7.771 17.388 1.00 87.88 86 GLY A CA 1
ATOM 643 C C . GLY A 1 86 ? -7.803 8.696 18.362 1.00 87.88 86 GLY A C 1
ATOM 644 O O . GLY A 1 86 ? -7.980 8.347 19.528 1.00 87.88 86 GLY A O 1
ATOM 645 N N . TRP A 1 87 ? -8.297 9.840 17.878 1.00 92.50 87 TRP A N 1
ATOM 646 C CA . TRP A 1 87 ? -9.099 10.761 18.684 1.00 92.50 87 TRP A CA 1
ATOM 647 C C . TRP A 1 87 ? -10.378 10.094 19.204 1.00 92.50 87 TRP A C 1
ATOM 649 O O . TRP A 1 87 ? -10.644 10.138 20.403 1.00 92.50 87 TRP A O 1
ATOM 659 N N . ALA A 1 88 ? -11.123 9.402 18.337 1.00 88.38 88 ALA A N 1
ATOM 660 C CA . ALA A 1 88 ? -12.330 8.679 18.728 1.00 88.38 88 ALA A CA 1
ATOM 661 C C . ALA A 1 88 ? -12.035 7.587 19.769 1.00 88.38 88 ALA A C 1
ATOM 663 O O . ALA A 1 88 ? -12.763 7.471 20.753 1.00 88.38 88 ALA A O 1
ATOM 664 N N . GLY A 1 89 ? -10.948 6.826 19.598 1.00 88.38 89 GLY A N 1
ATOM 665 C CA . GLY A 1 89 ? -10.513 5.822 20.571 1.00 88.38 89 GLY A CA 1
ATOM 666 C C . GLY A 1 89 ? -10.258 6.418 21.958 1.00 88.38 89 GLY A C 1
ATOM 667 O O . GLY A 1 89 ? -10.767 5.901 22.951 1.00 88.38 89 GLY A O 1
ATOM 668 N N . ASN A 1 90 ? -9.551 7.549 22.023 1.00 90.94 90 ASN A N 1
ATOM 669 C CA . ASN A 1 90 ? -9.289 8.247 23.284 1.00 90.94 90 ASN A CA 1
ATOM 670 C C . ASN A 1 90 ? -10.574 8.777 23.934 1.00 90.94 90 ASN A C 1
ATOM 672 O O . ASN A 1 90 ? -10.763 8.604 25.136 1.00 90.94 90 ASN A O 1
ATOM 676 N N . VAL A 1 91 ? -11.482 9.372 23.152 1.00 93.56 91 VAL A N 1
ATOM 677 C CA . VAL A 1 91 ? -12.782 9.852 23.654 1.00 93.56 91 VAL A CA 1
ATOM 678 C C . VAL A 1 91 ? -13.612 8.702 24.226 1.00 93.56 91 VAL A C 1
ATOM 680 O O . VAL A 1 91 ? -14.207 8.855 25.291 1.00 93.56 91 VAL A O 1
ATOM 683 N N . ILE A 1 92 ? -13.621 7.537 23.571 1.00 90.44 92 ILE A N 1
ATOM 684 C CA . ILE A 1 92 ? -14.332 6.349 24.060 1.00 90.44 92 ILE A CA 1
ATOM 685 C C . ILE A 1 92 ? -13.758 5.887 25.405 1.00 90.44 92 ILE A C 1
ATOM 687 O O . ILE A 1 92 ? -14.522 5.630 26.334 1.00 90.44 92 ILE A O 1
ATOM 691 N N . VAL A 1 93 ? -12.430 5.803 25.535 1.00 91.75 93 VAL A N 1
ATOM 692 C CA . VAL A 1 93 ? -11.778 5.383 26.788 1.00 91.75 93 VAL A CA 1
ATOM 693 C C . VAL A 1 93 ? -12.046 6.381 27.916 1.00 91.75 93 VAL A C 1
ATOM 695 O O . VAL A 1 93 ? -12.403 5.967 29.017 1.00 91.75 93 VAL A O 1
ATOM 698 N N . LEU A 1 94 ? -11.941 7.686 27.651 1.00 94.69 94 LEU A N 1
ATOM 699 C CA . LEU A 1 94 ? -12.245 8.725 28.640 1.00 94.69 94 LEU A CA 1
ATOM 700 C C . LEU A 1 94 ? -13.717 8.698 29.066 1.00 94.69 94 LEU A C 1
ATOM 702 O O . LEU A 1 94 ? -14.009 8.806 30.254 1.00 94.69 94 LEU A O 1
ATOM 706 N N . GLY A 1 95 ? -14.640 8.503 28.121 1.00 93.50 95 GLY A N 1
ATOM 707 C CA . GLY A 1 95 ? -16.065 8.356 28.416 1.00 93.50 95 GLY A CA 1
ATOM 708 C C . GLY A 1 95 ? -16.357 7.127 29.278 1.00 93.50 95 GLY A C 1
ATOM 709 O O . GLY A 1 95 ? -17.107 7.223 30.249 1.00 93.50 95 GLY A O 1
ATOM 710 N N . LEU A 1 96 ? -15.717 5.994 28.974 1.00 93.44 96 LEU A N 1
ATOM 711 C CA . LEU A 1 96 ? -15.812 4.771 29.773 1.00 93.44 96 LEU A CA 1
ATOM 712 C C . LEU A 1 96 ? -15.273 4.971 31.190 1.00 93.44 96 LEU A C 1
ATOM 714 O O . LEU A 1 96 ? -15.933 4.574 32.142 1.00 93.44 96 LEU A O 1
ATOM 718 N N . LEU A 1 97 ? -14.114 5.610 31.347 1.00 94.44 97 LEU A N 1
ATOM 719 C CA . LEU A 1 97 ? -13.538 5.875 32.666 1.00 94.44 97 LEU A CA 1
ATOM 720 C C . LEU A 1 97 ? -14.371 6.875 33.473 1.00 94.44 97 LEU A C 1
ATOM 722 O O . LEU A 1 97 ? -14.597 6.651 34.657 1.00 94.44 97 LEU A O 1
ATOM 726 N N . GLY A 1 98 ? -14.860 7.947 32.848 1.00 95.25 98 GLY A N 1
ATOM 727 C CA . GLY A 1 98 ? -15.658 8.967 33.527 1.00 95.25 98 GLY A CA 1
ATOM 728 C C . GLY A 1 98 ? -17.029 8.443 33.955 1.00 95.25 98 GLY A C 1
ATOM 729 O O . GLY A 1 98 ? -17.355 8.422 35.142 1.00 95.25 98 GLY A O 1
ATOM 730 N N . TYR A 1 99 ? -17.831 7.982 32.994 1.00 94.81 99 TYR A N 1
ATOM 731 C CA . TYR A 1 99 ? -19.187 7.509 33.274 1.00 94.81 99 TYR A CA 1
ATOM 732 C C . TYR A 1 99 ? -19.186 6.146 33.974 1.00 94.81 99 TYR A C 1
ATOM 734 O O . TYR A 1 99 ? -19.876 5.959 34.974 1.00 94.81 99 TYR A O 1
ATOM 742 N N . GLY A 1 100 ? -18.358 5.210 33.504 1.00 94.25 100 GLY A N 1
ATOM 743 C CA . GLY A 1 100 ? -18.193 3.907 34.145 1.00 94.25 100 GLY A CA 1
ATOM 744 C C . GLY A 1 100 ? -17.611 4.023 35.553 1.00 94.25 100 GLY A C 1
ATOM 745 O O . GLY A 1 100 ? -18.066 3.326 36.452 1.00 94.25 100 GLY A O 1
ATOM 746 N N . GLY A 1 101 ? -16.686 4.956 35.793 1.00 94.69 101 GLY A N 1
ATOM 747 C CA . GLY A 1 101 ? -16.193 5.258 37.139 1.00 94.69 101 GLY A CA 1
ATOM 748 C C . GLY A 1 101 ? -17.292 5.773 38.074 1.00 94.69 101 GLY A C 1
ATOM 749 O O . GLY A 1 101 ? -17.372 5.340 39.222 1.00 94.69 101 GLY A O 1
ATOM 750 N N . SER A 1 102 ? -18.194 6.630 37.582 1.00 94.56 102 SER A N 1
ATOM 751 C CA . SER A 1 102 ? -19.367 7.087 38.347 1.00 94.56 102 SER A CA 1
ATOM 752 C C . SER A 1 102 ? -20.340 5.942 38.681 1.00 94.56 102 SER A C 1
ATOM 754 O O . SER A 1 102 ? -20.859 5.868 39.798 1.00 94.56 102 SER A O 1
ATOM 756 N N . LEU A 1 103 ? -20.538 4.996 37.760 1.00 95.00 103 LEU A N 1
ATOM 757 C CA . LEU A 1 103 ? -21.331 3.780 37.986 1.00 95.00 103 LEU A CA 1
ATOM 758 C C . LEU A 1 103 ? -20.694 2.840 39.023 1.00 95.00 103 LEU A C 1
ATOM 760 O O . LEU A 1 103 ? -21.399 2.287 39.867 1.00 95.00 103 LEU A O 1
ATOM 764 N N . VAL A 1 104 ? -19.365 2.694 39.000 1.00 96.38 104 VAL A N 1
ATOM 765 C CA . VAL A 1 104 ? -18.623 1.936 40.022 1.00 96.38 104 VAL A CA 1
ATOM 766 C C . VAL A 1 104 ? -18.759 2.614 41.387 1.00 96.38 104 VAL A C 1
ATOM 768 O O . VAL A 1 104 ? -19.065 1.958 42.378 1.00 96.38 104 VAL A O 1
ATOM 771 N N . SER A 1 105 ? -18.593 3.940 41.445 1.00 94.75 105 SER A N 1
ATOM 772 C CA . SER A 1 105 ? -18.706 4.714 42.690 1.00 94.75 105 SER A CA 1
ATOM 773 C C . SER A 1 105 ? -20.115 4.707 43.288 1.00 94.75 105 SER A C 1
ATOM 775 O O . SER A 1 105 ? -20.253 4.907 44.491 1.00 94.75 105 SER A O 1
ATOM 777 N N . SER A 1 106 ? -21.152 4.505 42.475 1.00 95.81 106 SER A N 1
ATOM 778 C CA . SER A 1 106 ? -22.539 4.358 42.941 1.00 95.81 106 SER A CA 1
ATOM 779 C C . SER A 1 106 ? -22.912 2.907 43.268 1.00 95.81 106 SER A C 1
ATOM 781 O O . SER A 1 106 ? -24.049 2.645 43.653 1.00 95.81 106 SER A O 1
ATOM 783 N N . GLY A 1 107 ? -21.971 1.965 43.129 1.00 93.81 107 GLY A N 1
ATOM 784 C CA . GLY A 1 107 ? -22.169 0.547 43.428 1.00 93.81 107 GLY A CA 1
ATOM 785 C C . GLY A 1 107 ? -23.066 -0.195 42.432 1.00 93.81 107 GLY A C 1
ATOM 786 O O . GLY A 1 107 ? -23.468 -1.319 42.715 1.00 93.81 1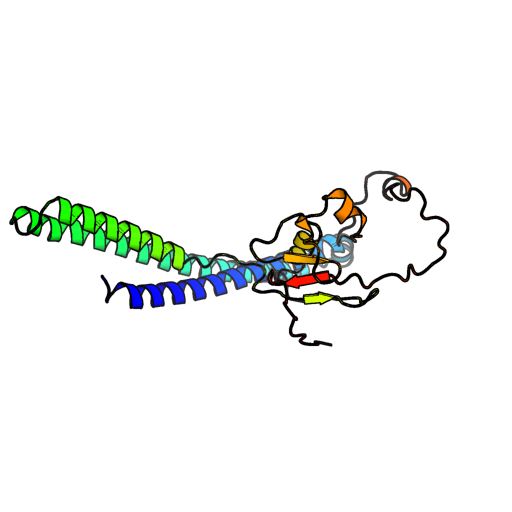07 GLY A O 1
ATOM 787 N N . GLN A 1 108 ? -23.392 0.406 41.281 1.00 94.12 108 GLN A N 1
ATOM 788 C CA . GLN A 1 108 ? -24.252 -0.222 40.268 1.00 94.12 108 GLN A CA 1
ATOM 789 C C . GLN A 1 108 ? -23.523 -1.298 39.459 1.00 94.12 108 GLN A C 1
ATOM 791 O O . GLN A 1 108 ? -24.148 -2.250 38.999 1.00 94.12 108 GLN A O 1
ATOM 796 N N . ILE A 1 109 ? -22.211 -1.134 39.269 1.00 94.62 109 ILE A N 1
ATOM 797 C CA . ILE A 1 109 ? -21.344 -2.090 38.571 1.00 94.62 109 ILE A CA 1
ATOM 798 C C . ILE A 1 109 ? -20.077 -2.340 39.388 1.00 94.62 109 ILE A C 1
ATOM 800 O O . ILE A 1 109 ? -19.638 -1.481 40.155 1.00 94.62 109 ILE A O 1
ATOM 804 N N . SER A 1 110 ? -19.457 -3.503 39.202 1.00 96.00 110 SER A N 1
ATOM 805 C CA . SER A 1 110 ? -18.176 -3.806 39.834 1.00 96.00 110 SER A CA 1
ATOM 806 C C . SER A 1 110 ? -17.002 -3.181 39.069 1.00 96.00 110 SER A C 1
ATOM 808 O O . SER A 1 110 ? -17.083 -2.864 37.879 1.00 96.00 110 SER A O 1
ATOM 810 N N . VAL A 1 111 ? -15.846 -3.083 39.730 1.00 93.44 111 VAL A N 1
ATOM 811 C CA . VAL A 1 111 ? -14.576 -2.732 39.065 1.00 93.44 111 VAL A CA 1
ATOM 812 C C . VAL A 1 111 ? -14.228 -3.753 37.962 1.00 93.44 111 VAL A C 1
ATOM 814 O O . VAL A 1 111 ? -13.642 -3.400 36.935 1.00 93.44 111 VAL A O 1
ATOM 817 N N . GLY A 1 112 ? -14.628 -5.019 38.131 1.00 93.69 112 GLY A N 1
ATOM 818 C CA . GLY A 1 112 ? -14.440 -6.077 37.132 1.00 93.69 112 GLY A CA 1
ATOM 819 C C . GLY A 1 112 ? -15.239 -5.840 35.845 1.00 93.69 112 GLY A C 1
ATOM 820 O O . GLY A 1 112 ? -14.728 -6.039 34.740 1.00 93.69 112 GLY A O 1
ATOM 821 N N . ASP A 1 113 ? -16.463 -5.328 35.962 1.00 93.69 113 ASP A N 1
ATOM 822 C CA . ASP A 1 113 ? -17.317 -5.031 34.805 1.00 93.69 113 ASP A CA 1
ATOM 823 C C . ASP A 1 113 ? -16.734 -3.888 33.966 1.00 93.69 113 ASP A C 1
ATOM 825 O O . ASP A 1 113 ? -16.695 -3.955 32.736 1.00 93.69 113 ASP A O 1
ATOM 829 N N . LEU A 1 114 ? -16.188 -2.860 34.621 1.00 92.94 114 LEU A N 1
ATOM 830 C CA . LEU A 1 114 ? -15.535 -1.752 33.927 1.00 92.94 114 LEU A CA 1
ATOM 831 C C . LEU A 1 114 ? -14.230 -2.185 33.240 1.00 92.94 114 LEU A C 1
ATOM 833 O O . LEU A 1 114 ? -13.979 -1.821 32.089 1.00 92.94 114 LEU A O 1
ATOM 837 N N . THR A 1 115 ? -13.397 -2.976 33.921 1.00 94.12 115 THR A N 1
ATOM 838 C CA . THR A 1 115 ? -12.121 -3.446 33.353 1.00 94.12 115 THR A CA 1
ATOM 839 C C . THR A 1 115 ? -12.333 -4.385 32.165 1.00 94.12 115 THR A C 1
ATOM 841 O O . THR A 1 115 ? -11.658 -4.233 31.144 1.00 94.12 115 THR A O 1
ATOM 844 N N . SER A 1 116 ? -13.310 -5.294 32.234 1.00 94.44 116 SER A N 1
ATOM 845 C CA . SER A 1 116 ? -13.669 -6.159 31.103 1.00 94.44 116 SER A CA 1
ATOM 846 C C . SER A 1 116 ? -14.189 -5.355 29.905 1.00 94.44 116 SER A C 1
ATOM 848 O O . SER A 1 116 ? -13.755 -5.587 28.774 1.00 94.44 116 SER A O 1
ATOM 850 N N . LEU A 1 117 ? -15.028 -4.340 30.134 1.00 91.00 117 LEU A N 1
ATOM 851 C CA . LEU A 1 117 ? -15.522 -3.452 29.079 1.00 91.00 117 LEU A CA 1
ATOM 852 C C . LEU A 1 117 ? -14.396 -2.652 28.401 1.00 91.00 117 LEU A C 1
ATOM 854 O O . LEU A 1 117 ? -14.393 -2.513 27.172 1.00 91.00 117 LEU A O 1
ATOM 858 N N . LEU A 1 118 ? -13.417 -2.165 29.169 1.00 92.81 118 LEU A N 1
ATOM 859 C CA . LEU A 1 118 ? -12.226 -1.495 28.632 1.00 92.81 118 LEU A CA 1
ATOM 860 C C . LEU A 1 118 ? -11.383 -2.444 27.772 1.00 92.81 118 LEU A C 1
ATOM 862 O O . LEU A 1 118 ? -10.982 -2.073 26.667 1.00 92.81 118 LEU A O 1
ATOM 866 N N . MET A 1 119 ? -11.170 -3.682 28.229 1.00 92.75 119 MET A N 1
ATOM 867 C CA . MET A 1 119 ? -10.453 -4.700 27.457 1.00 92.75 119 MET A CA 1
ATOM 868 C C . MET A 1 119 ? -11.170 -5.021 26.146 1.00 92.75 119 MET A C 1
ATOM 870 O O . MET A 1 119 ? -10.551 -4.977 25.082 1.00 92.75 119 MET A O 1
ATOM 874 N N . TYR A 1 120 ? -12.482 -5.274 26.181 1.00 91.62 120 TYR A N 1
ATOM 875 C CA . TYR A 1 120 ? -13.253 -5.534 24.964 1.00 91.62 120 TYR A CA 1
ATOM 876 C C . TYR A 1 120 ? -13.200 -4.359 23.988 1.00 91.62 120 TYR A C 1
ATOM 878 O O . TYR A 1 120 ? -13.047 -4.565 22.784 1.00 91.62 120 TYR A O 1
ATOM 886 N N . THR A 1 121 ? -13.259 -3.130 24.495 1.00 89.00 121 THR A N 1
ATOM 887 C CA . THR A 1 121 ? -13.145 -1.924 23.668 1.00 89.00 121 THR A CA 1
ATOM 888 C C . THR A 1 121 ? -11.774 -1.833 22.995 1.00 89.00 121 THR A C 1
ATOM 890 O O . THR A 1 121 ? -11.704 -1.567 21.794 1.00 89.00 121 THR A O 1
ATOM 893 N N . ALA A 1 122 ? -10.690 -2.123 23.721 1.00 88.44 122 ALA A N 1
ATOM 894 C CA . ALA A 1 122 ? -9.336 -2.139 23.169 1.00 88.44 122 ALA A CA 1
ATOM 895 C C . ALA A 1 122 ? -9.166 -3.217 22.081 1.00 88.44 122 ALA A C 1
ATOM 897 O O . ALA A 1 122 ? -8.670 -2.922 20.991 1.00 88.44 122 ALA A O 1
ATOM 898 N N . TYR A 1 123 ? -9.639 -4.443 22.330 1.00 90.81 123 TYR A N 1
ATOM 899 C CA . TYR A 1 123 ? -9.578 -5.537 21.353 1.00 90.81 123 TYR A CA 1
ATOM 900 C C . TYR A 1 123 ? -10.384 -5.238 20.085 1.00 90.81 123 TYR A C 1
ATOM 902 O O . TYR A 1 123 ? -9.895 -5.452 18.970 1.00 90.81 123 TYR A O 1
ATOM 910 N N . VAL A 1 124 ? -11.604 -4.714 20.231 1.00 87.12 124 VAL A N 1
ATOM 911 C CA . VAL A 1 124 ? -12.453 -4.342 19.091 1.00 87.12 124 VAL A CA 1
ATOM 912 C C . VAL A 1 124 ? -11.821 -3.192 18.305 1.00 87.12 124 VAL A C 1
ATOM 914 O O . VAL A 1 124 ? -11.733 -3.277 17.079 1.00 87.12 124 VAL A O 1
ATOM 917 N N . GLY A 1 125 ? -11.316 -2.157 18.983 1.00 85.00 125 GLY A N 1
ATOM 918 C CA . GLY A 1 125 ? -10.649 -1.019 18.342 1.00 85.00 125 GLY A CA 1
ATOM 919 C C . GLY A 1 125 ? -9.388 -1.417 17.566 1.00 85.00 125 GLY A C 1
ATOM 920 O O . GLY A 1 125 ? -9.200 -0.994 16.419 1.00 85.00 125 GLY A O 1
ATOM 921 N N . GLY A 1 126 ? -8.555 -2.289 18.143 1.00 82.94 126 GLY A N 1
ATOM 922 C CA . GLY A 1 126 ? -7.375 -2.838 17.469 1.00 82.94 126 GLY A CA 1
ATOM 923 C C . GLY A 1 126 ? -7.739 -3.666 16.233 1.00 82.94 126 GLY A C 1
ATOM 924 O O . GLY A 1 126 ? -7.173 -3.466 15.156 1.00 82.94 126 GLY A O 1
ATOM 925 N N . SER A 1 127 ? -8.746 -4.532 16.353 1.00 83.88 127 SER A N 1
ATOM 926 C CA . SER A 1 127 ? -9.221 -5.381 15.250 1.00 83.88 127 SER A CA 1
ATOM 927 C C . SER A 1 127 ? -9.791 -4.558 14.088 1.00 83.88 127 SER A C 1
ATOM 929 O O . SER A 1 127 ? -9.501 -4.821 12.920 1.00 83.88 127 SER A O 1
ATOM 931 N N . LEU A 1 128 ? -10.551 -3.507 14.401 1.00 79.50 128 LEU A N 1
ATOM 932 C CA . LEU A 1 128 ? -11.131 -2.591 13.421 1.00 79.50 128 LEU A CA 1
ATOM 933 C C . LEU A 1 128 ? -10.063 -1.789 12.657 1.00 79.50 128 LEU A C 1
ATOM 935 O O . LEU A 1 128 ? -10.154 -1.590 11.440 1.00 79.50 128 LEU A O 1
ATOM 939 N N . SER A 1 129 ? -9.014 -1.374 13.368 1.00 77.25 129 SER A N 1
ATOM 940 C CA . SER A 1 129 ? -7.869 -0.667 12.787 1.00 77.25 129 SER A CA 1
ATOM 941 C C . SER A 1 129 ? -7.099 -1.550 11.802 1.00 77.25 129 SER A C 1
ATOM 943 O O . SER A 1 129 ? -6.680 -1.079 10.743 1.00 77.25 129 SER A O 1
ATOM 945 N N . MET A 1 130 ? -6.967 -2.846 12.106 1.00 75.50 130 MET A N 1
ATOM 946 C CA . MET A 1 130 ? -6.354 -3.822 11.199 1.00 75.50 130 MET A CA 1
ATOM 947 C C . MET A 1 130 ? -7.206 -4.072 9.953 1.00 75.50 130 MET A C 1
ATOM 949 O O . MET A 1 130 ? -6.672 -4.106 8.846 1.00 75.50 130 MET A O 1
ATOM 953 N N . LEU A 1 131 ? -8.533 -4.151 10.093 1.00 74.19 131 LEU A N 1
ATOM 954 C CA . LEU A 1 131 ? -9.446 -4.339 8.957 1.00 74.19 131 LEU A CA 1
ATOM 955 C C . LEU A 1 131 ? -9.388 -3.176 7.947 1.00 74.19 131 LEU A C 1
ATOM 957 O O . LEU A 1 131 ? -9.617 -3.355 6.749 1.00 74.19 131 LEU A O 1
ATOM 961 N N . SER A 1 132 ? -9.035 -1.988 8.432 1.00 70.56 132 SER A N 1
ATOM 962 C CA . SER A 1 132 ? -8.906 -0.764 7.636 1.00 70.56 132 SER A CA 1
ATOM 963 C C . SER A 1 132 ? -7.591 -0.672 6.858 1.00 70.56 132 SER A C 1
ATOM 965 O O . SER A 1 132 ? -7.457 0.186 5.985 1.00 70.56 132 SER A O 1
ATOM 967 N N . ARG A 1 133 ? -6.628 -1.563 7.136 1.00 67.81 133 ARG A N 1
ATOM 968 C CA . ARG A 1 133 ? -5.368 -1.714 6.397 1.00 67.81 133 ARG A CA 1
ATOM 969 C C . ARG A 1 133 ? -5.453 -2.943 5.487 1.00 67.81 133 ARG A C 1
ATOM 971 O O . ARG A 1 133 ? -4.900 -3.990 5.815 1.00 67.81 133 ARG A O 1
ATOM 978 N N . PRO A 1 134 ? -6.137 -2.864 4.331 1.00 57.88 134 PRO A N 1
ATOM 979 C CA . PRO A 1 134 ? -6.198 -3.989 3.410 1.00 57.88 134 PRO A CA 1
ATOM 980 C C . PRO A 1 134 ? -4.789 -4.310 2.901 1.00 57.88 134 PRO A C 1
ATOM 982 O O . PRO A 1 134 ? -4.266 -3.560 2.074 1.00 57.88 134 PRO A O 1
ATOM 985 N N . GLY A 1 135 ? -4.213 -5.432 3.349 1.00 60.28 135 GLY A N 1
ATOM 986 C CA . GLY A 1 135 ? -2.862 -5.887 2.998 1.00 60.28 135 GLY A CA 1
ATOM 987 C C . GLY A 1 135 ? -2.522 -5.706 1.515 1.00 60.28 135 GLY A C 1
ATOM 988 O O . GLY A 1 135 ? -3.388 -5.831 0.637 1.00 60.28 135 GLY A O 1
ATOM 989 N N . ALA A 1 136 ? -1.274 -5.341 1.223 1.00 62.19 136 ALA A N 1
ATOM 990 C CA . ALA A 1 136 ? -0.798 -5.060 -0.129 1.00 62.19 136 ALA A CA 1
ATOM 991 C C . ALA A 1 136 ? -0.622 -6.358 -0.939 1.00 62.19 136 ALA A C 1
ATOM 993 O O . ALA A 1 136 ? 0.480 -6.817 -1.198 1.00 62.19 136 ALA A O 1
ATOM 994 N N . GLU A 1 137 ? -1.737 -6.971 -1.324 1.00 69.69 137 GLU A N 1
ATOM 995 C CA . GLU A 1 137 ? -1.751 -8.141 -2.198 1.00 69.69 137 GLU A CA 1
ATOM 996 C C . GLU A 1 137 ? -1.350 -7.725 -3.625 1.00 69.69 137 GLU A C 1
ATOM 998 O O . GLU A 1 137 ? -2.095 -6.990 -4.289 1.00 69.69 137 GLU A O 1
ATOM 1003 N N . ILE A 1 138 ? -0.169 -8.179 -4.062 1.00 77.31 138 ILE A N 1
ATOM 1004 C CA . ILE A 1 138 ? 0.430 -7.867 -5.371 1.00 77.31 138 ILE A CA 1
ATOM 1005 C C . ILE A 1 138 ? -0.283 -8.636 -6.494 1.00 77.31 138 ILE A C 1
ATOM 1007 O O . ILE A 1 138 ? -0.646 -8.056 -7.515 1.00 77.31 138 ILE A O 1
ATOM 1011 N N . LEU A 1 139 ? -0.527 -9.936 -6.298 1.00 80.56 139 LEU A N 1
ATOM 1012 C CA . LEU A 1 139 ? -1.224 -10.801 -7.252 1.00 80.56 139 LEU A CA 1
ATOM 1013 C C . LEU A 1 139 ? -2.521 -11.310 -6.627 1.00 80.56 139 LEU A C 1
ATOM 1015 O O . LEU A 1 139 ? -2.484 -12.070 -5.667 1.00 80.56 139 LEU A O 1
ATOM 1019 N N . ARG A 1 140 ? -3.672 -10.920 -7.189 1.00 79.00 140 ARG A N 1
ATOM 1020 C CA . ARG A 1 140 ? -4.991 -11.298 -6.653 1.00 79.00 140 ARG A CA 1
ATOM 1021 C C . ARG A 1 140 ? -5.646 -12.383 -7.482 1.00 79.00 140 ARG A C 1
ATOM 1023 O O . ARG A 1 140 ? -6.124 -12.113 -8.582 1.00 79.00 140 ARG A O 1
ATOM 1030 N N . GLY A 1 141 ? -5.687 -13.603 -6.952 1.00 77.62 141 GLY A N 1
ATOM 1031 C CA . GLY A 1 141 ? -6.363 -14.728 -7.608 1.00 77.62 141 GLY A CA 1
ATOM 1032 C C . GLY A 1 141 ? -5.853 -15.030 -9.023 1.00 77.62 141 GLY A C 1
ATOM 1033 O O . GLY A 1 141 ? -6.605 -15.565 -9.838 1.00 77.62 141 GLY A O 1
ATOM 1034 N N . PHE A 1 142 ? -4.598 -14.679 -9.324 1.00 83.19 142 PHE A N 1
ATOM 1035 C CA . PHE A 1 142 ? -3.992 -14.902 -10.632 1.00 83.19 142 PHE A CA 1
ATOM 1036 C C . PHE A 1 142 ? -3.983 -16.401 -10.950 1.00 83.19 142 PHE A C 1
ATOM 1038 O O . PHE A 1 142 ? -3.454 -17.207 -10.187 1.00 83.19 142 PHE A O 1
ATOM 1045 N N . SER A 1 143 ? -4.619 -16.777 -12.059 1.00 80.44 143 SER A N 1
ATOM 1046 C CA . SER A 1 143 ? -4.663 -18.157 -12.535 1.00 80.44 143 SER A CA 1
ATOM 1047 C C . SER A 1 143 ? -4.386 -18.181 -14.028 1.00 80.44 143 SER A C 1
ATOM 1049 O O . SER A 1 143 ? -5.059 -17.508 -14.804 1.00 80.44 143 SER A O 1
ATOM 1051 N N . MET A 1 144 ? -3.395 -18.964 -14.427 1.00 83.88 144 MET A N 1
ATOM 1052 C CA . MET A 1 144 ? -2.949 -19.108 -15.810 1.00 83.88 144 MET A CA 1
ATOM 1053 C C . MET A 1 144 ? -2.495 -20.550 -16.007 1.00 83.88 144 MET A C 1
ATOM 1055 O O . MET A 1 144 ? -1.987 -21.153 -15.070 1.00 83.88 144 MET A O 1
ATOM 1059 N N . ALA A 1 145 ? -2.676 -21.113 -17.198 1.00 81.69 145 ALA A N 1
ATOM 1060 C CA . ALA A 1 145 ? -2.125 -22.416 -17.547 1.00 81.69 145 ALA A CA 1
ATOM 1061 C C . ALA A 1 145 ? -1.506 -22.350 -18.943 1.00 81.69 145 ALA A C 1
ATOM 1063 O O . ALA A 1 145 ? -2.212 -22.112 -19.919 1.00 81.69 145 ALA A O 1
ATOM 1064 N N . ILE A 1 146 ? -0.200 -22.573 -19.018 1.00 82.81 146 ILE A N 1
ATOM 1065 C CA . ILE A 1 146 ? 0.570 -22.702 -20.253 1.00 82.81 146 ILE A CA 1
ATOM 1066 C C . ILE A 1 146 ? 0.533 -24.181 -20.614 1.00 82.81 146 ILE A C 1
ATOM 1068 O O . ILE A 1 146 ? 1.042 -24.981 -19.839 1.00 82.81 146 ILE A O 1
ATOM 1072 N N . ARG A 1 147 ? -0.139 -24.572 -21.703 1.00 70.50 147 ARG A N 1
ATOM 1073 C CA . ARG A 1 147 ? -0.463 -25.986 -21.979 1.00 70.50 147 ARG A CA 1
ATOM 1074 C C . ARG A 1 147 ? 0.442 -26.631 -23.026 1.00 70.50 147 ARG A C 1
ATOM 1076 O O . ARG A 1 147 ? 0.684 -27.833 -22.941 1.00 70.50 147 ARG A O 1
ATOM 1083 N N . GLY A 1 148 ? 0.909 -25.871 -24.010 1.00 65.56 148 GLY A N 1
ATOM 1084 C CA . GLY A 1 148 ? 1.680 -26.377 -25.136 1.00 65.56 148 GLY A CA 1
ATOM 1085 C C . GLY A 1 148 ? 3.186 -26.249 -24.937 1.00 65.56 148 GLY A C 1
ATOM 1086 O O . GLY A 1 148 ? 3.717 -25.246 -24.462 1.00 65.56 148 GLY A O 1
ATOM 1087 N N . LYS A 1 149 ? 3.908 -27.290 -25.354 1.00 66.12 149 LYS A N 1
ATOM 1088 C CA . LYS A 1 149 ? 5.363 -27.241 -25.471 1.00 66.12 149 LYS A CA 1
ATOM 1089 C C . LYS A 1 149 ? 5.735 -26.328 -26.639 1.00 66.12 149 LYS A C 1
ATOM 1091 O O . LYS A 1 149 ? 5.471 -26.673 -27.786 1.00 66.12 149 LYS A O 1
ATOM 1096 N N . GLY A 1 150 ? 6.393 -25.212 -26.338 1.00 71.06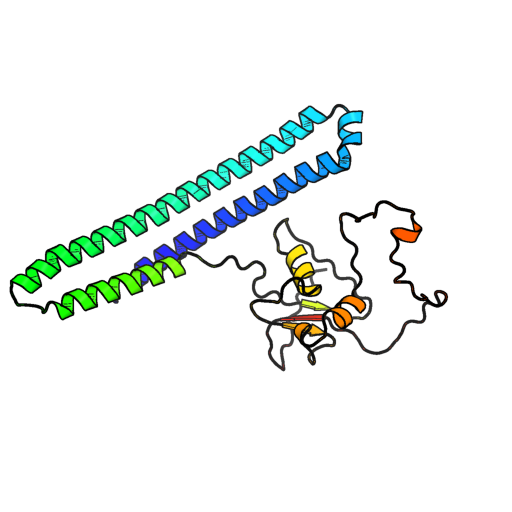 150 GLY A N 1
ATOM 1097 C CA . GLY A 1 150 ? 6.727 -24.181 -27.325 1.00 71.06 150 GLY A CA 1
ATOM 1098 C C . GLY A 1 150 ? 5.723 -23.029 -27.388 1.00 71.06 150 GLY A C 1
ATOM 1099 O O . GLY A 1 150 ? 5.934 -22.112 -28.178 1.00 71.06 150 GLY A O 1
ATOM 1100 N N . ASP A 1 151 ? 4.685 -23.037 -26.546 1.00 76.94 151 ASP A N 1
ATOM 1101 C CA . ASP A 1 151 ? 3.825 -21.869 -26.375 1.00 76.94 151 ASP A CA 1
ATOM 1102 C C . ASP A 1 151 ? 4.668 -20.706 -25.848 1.00 76.94 151 ASP A C 1
ATOM 1104 O O . ASP A 1 151 ? 5.355 -20.816 -24.831 1.00 76.94 151 ASP A O 1
ATOM 1108 N N . SER A 1 152 ? 4.606 -19.580 -26.552 1.00 80.06 152 SER A N 1
ATOM 1109 C CA . SER A 1 152 ? 5.181 -18.321 -26.091 1.00 80.06 152 SER A CA 1
ATOM 1110 C C . SER A 1 152 ? 4.063 -17.487 -25.488 1.00 80.06 152 SER A C 1
ATOM 1112 O O . SER A 1 152 ? 3.119 -17.116 -26.180 1.00 80.06 152 SER A 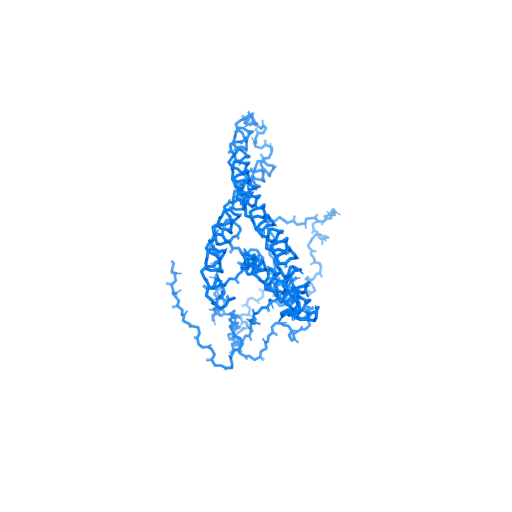O 1
ATOM 1114 N N . VAL A 1 153 ? 4.154 -17.217 -24.188 1.00 83.44 153 VAL A N 1
ATOM 1115 C CA . VAL A 1 153 ? 3.162 -16.418 -23.466 1.00 83.44 153 VAL A CA 1
ATOM 1116 C C . VAL A 1 153 ? 3.785 -15.085 -23.087 1.00 83.44 153 VAL A C 1
ATOM 1118 O O . VAL A 1 153 ? 4.802 -15.040 -22.398 1.00 83.44 153 VAL A O 1
ATOM 1121 N N . ALA A 1 154 ? 3.152 -13.998 -23.519 1.00 83.25 154 ALA A N 1
ATOM 1122 C CA . ALA A 1 154 ? 3.513 -12.651 -23.109 1.00 83.25 154 ALA A CA 1
ATOM 1123 C C . ALA A 1 154 ? 2.627 -12.204 -21.940 1.00 83.25 154 ALA A C 1
ATOM 1125 O O . ALA A 1 154 ? 1.401 -12.259 -22.016 1.00 83.25 154 ALA A O 1
ATOM 1126 N N . ILE A 1 155 ? 3.246 -11.726 -20.858 1.00 81.88 155 ILE A N 1
ATOM 1127 C CA . ILE A 1 155 ? 2.534 -11.082 -19.749 1.00 81.88 155 ILE A CA 1
ATOM 1128 C C . ILE A 1 155 ?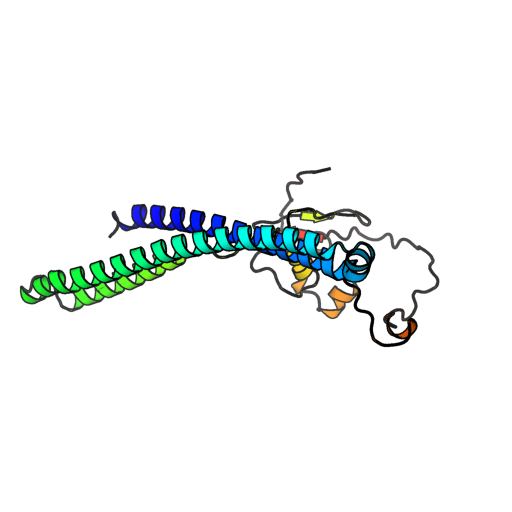 2.690 -9.571 -19.911 1.00 81.88 155 ILE A C 1
ATOM 1130 O O . ILE A 1 155 ? 3.752 -9.011 -19.639 1.00 81.88 155 ILE A O 1
ATOM 1134 N N . VAL A 1 156 ? 1.619 -8.907 -20.342 1.00 81.12 156 VAL A N 1
ATOM 1135 C CA . VAL A 1 156 ? 1.601 -7.459 -20.587 1.00 81.12 156 VAL A CA 1
ATOM 1136 C C . VAL A 1 156 ? 0.742 -6.762 -19.535 1.00 81.12 156 VAL A C 1
ATOM 1138 O O . VAL A 1 156 ? -0.286 -7.271 -19.097 1.00 81.12 156 VAL A O 1
ATOM 1141 N N . GLY A 1 157 ? 1.176 -5.584 -19.096 1.00 77.56 157 GLY A N 1
ATOM 1142 C CA . GLY A 1 157 ? 0.445 -4.770 -18.129 1.00 77.56 157 GLY A CA 1
ATOM 1143 C C . GLY A 1 157 ? 1.206 -3.502 -17.765 1.00 77.56 157 GLY A C 1
ATOM 1144 O O . GLY A 1 157 ? 2.390 -3.376 -18.081 1.00 77.56 157 GLY A O 1
ATOM 1145 N N . LYS A 1 158 ? 0.557 -2.582 -17.049 1.00 73.06 158 LYS A N 1
ATOM 1146 C CA . LYS A 1 158 ? 1.166 -1.330 -16.558 1.00 73.06 158 LYS A CA 1
ATOM 1147 C C . LYS A 1 158 ? 2.333 -1.582 -15.599 1.00 73.06 158 LYS A C 1
ATOM 1149 O O . LYS A 1 158 ? 2.396 -2.647 -14.984 1.00 73.06 158 LYS A O 1
ATOM 1154 N N . SER A 1 159 ? 3.258 -0.633 -15.448 1.00 71.38 159 SER A N 1
ATOM 1155 C CA . SER A 1 159 ? 4.291 -0.724 -14.403 1.00 71.38 159 SER A CA 1
ATOM 1156 C C . SER A 1 159 ? 3.646 -0.993 -13.031 1.00 71.38 159 SER A C 1
ATOM 1158 O O . SER A 1 159 ? 2.551 -0.510 -12.760 1.00 71.38 159 SER A O 1
ATOM 1160 N N . GLY A 1 160 ? 4.247 -1.863 -12.214 1.00 70.56 160 GLY A N 1
ATOM 1161 C CA . GLY A 1 160 ? 3.673 -2.274 -10.921 1.00 70.56 160 GLY A CA 1
ATOM 1162 C C . GLY A 1 160 ? 2.551 -3.327 -10.969 1.00 70.56 160 GLY A C 1
ATOM 1163 O O . GLY A 1 160 ? 2.129 -3.801 -9.922 1.00 70.56 160 GLY A O 1
ATOM 1164 N N . SER A 1 161 ? 2.108 -3.793 -12.146 1.00 74.62 161 SER A N 1
ATOM 1165 C CA . SER A 1 161 ? 1.040 -4.812 -12.264 1.00 74.62 161 SER A CA 1
ATOM 1166 C C . SER A 1 161 ? 1.419 -6.234 -11.800 1.00 74.62 161 SER A C 1
ATOM 1168 O O . SER A 1 161 ? 0.678 -7.175 -12.068 1.00 74.62 161 SER A O 1
ATOM 1170 N N . GLY A 1 162 ? 2.598 -6.423 -11.201 1.00 82.56 162 GLY A N 1
ATOM 1171 C CA . GLY A 1 162 ? 3.069 -7.725 -10.719 1.00 82.56 162 GLY A CA 1
ATOM 1172 C C . GLY A 1 162 ? 3.773 -8.615 -11.752 1.00 82.56 162 GLY A C 1
ATOM 1173 O O . GLY A 1 162 ? 4.015 -9.779 -11.461 1.00 82.56 162 GLY A O 1
ATOM 1174 N N . LYS A 1 163 ? 4.147 -8.107 -12.938 1.00 87.56 163 LYS A N 1
ATOM 1175 C CA . LYS A 1 163 ? 4.872 -8.889 -13.971 1.00 87.56 163 LYS A CA 1
ATOM 1176 C C . LYS A 1 163 ? 6.189 -9.469 -13.449 1.00 87.56 163 LYS A C 1
ATOM 1178 O O . LYS A 1 163 ? 6.383 -10.680 -13.469 1.00 87.56 163 LYS A O 1
ATOM 1183 N N . SER A 1 164 ? 7.057 -8.605 -12.923 1.00 86.00 164 SER A N 1
ATOM 1184 C CA . SER A 1 164 ? 8.323 -9.023 -12.315 1.00 86.00 164 SER A CA 1
ATOM 1185 C C . SER A 1 164 ? 8.085 -9.866 -11.061 1.00 86.00 164 SER A C 1
ATOM 1187 O O . SER A 1 164 ? 8.859 -10.764 -10.774 1.00 86.00 164 SER A O 1
ATOM 1189 N N . SER A 1 165 ? 6.973 -9.655 -10.349 1.00 88.44 165 SER A N 1
ATOM 1190 C CA . SER A 1 165 ? 6.590 -10.494 -9.208 1.00 88.44 165 SER A CA 1
ATOM 1191 C C . SER A 1 165 ? 6.243 -11.926 -9.635 1.00 88.44 165 SER A C 1
ATOM 1193 O O . SER A 1 165 ? 6.667 -12.864 -8.970 1.00 88.44 165 SER A O 1
ATOM 1195 N N . ILE A 1 166 ? 5.548 -12.118 -10.765 1.00 88.25 166 ILE A N 1
ATOM 1196 C CA . ILE A 1 166 ? 5.300 -13.451 -11.349 1.00 88.25 166 ILE A CA 1
ATOM 1197 C C . ILE A 1 166 ? 6.626 -14.123 -11.706 1.00 88.25 166 ILE A C 1
ATOM 1199 O O . ILE A 1 166 ? 6.818 -15.299 -11.404 1.00 88.25 166 ILE A O 1
ATOM 1203 N N . GLN A 1 167 ? 7.555 -13.371 -12.300 1.00 87.25 167 GLN A N 1
ATOM 1204 C CA . GLN A 1 167 ? 8.900 -13.859 -12.584 1.00 87.25 167 GLN A CA 1
ATOM 1205 C C . GLN A 1 167 ? 9.617 -14.290 -11.294 1.00 87.25 167 GLN A C 1
ATOM 1207 O O . GLN A 1 167 ? 10.128 -15.405 -11.229 1.00 87.25 167 GLN A O 1
ATOM 1212 N N . SER A 1 168 ? 9.600 -13.471 -10.242 1.00 87.81 168 SER A N 1
ATOM 1213 C CA . SER A 1 168 ? 10.246 -13.800 -8.966 1.00 87.81 168 SER A CA 1
ATOM 1214 C C . SER A 1 168 ? 9.651 -15.032 -8.278 1.00 87.81 168 SER A C 1
ATOM 1216 O O . SER A 1 168 ? 10.399 -15.809 -7.683 1.00 87.81 168 SER A O 1
ATOM 1218 N N . LEU A 1 169 ? 8.335 -15.249 -8.391 1.00 89.06 169 LEU A N 1
ATOM 1219 C CA . LEU A 1 169 ? 7.682 -16.476 -7.923 1.00 89.06 169 LEU A CA 1
ATOM 1220 C C . LEU A 1 169 ? 8.098 -17.692 -8.761 1.00 89.06 169 LEU A C 1
ATOM 1222 O O . LEU A 1 169 ? 8.386 -18.754 -8.215 1.00 89.06 169 LEU A O 1
ATOM 1226 N N . LEU A 1 170 ? 8.184 -17.538 -10.087 1.00 88.06 170 LEU A N 1
ATOM 1227 C CA . LEU A 1 170 ? 8.610 -18.613 -10.981 1.00 88.06 170 LEU A CA 1
ATOM 1228 C C . LEU A 1 170 ? 10.066 -19.022 -10.723 1.00 88.06 170 LEU A C 1
ATOM 1230 O O . LEU A 1 170 ? 10.362 -20.206 -10.751 1.00 88.06 170 LEU A O 1
ATOM 1234 N N . PHE A 1 171 ? 10.964 -18.087 -10.405 1.00 84.81 171 PHE A N 1
ATOM 1235 C CA . PHE A 1 171 ? 12.361 -18.388 -10.051 1.00 84.81 171 PHE A CA 1
ATOM 1236 C C . PHE A 1 171 ? 12.567 -18.830 -8.598 1.00 84.81 171 PHE A C 1
ATOM 1238 O O . PHE A 1 171 ? 13.703 -19.118 -8.194 1.00 84.81 171 PHE A O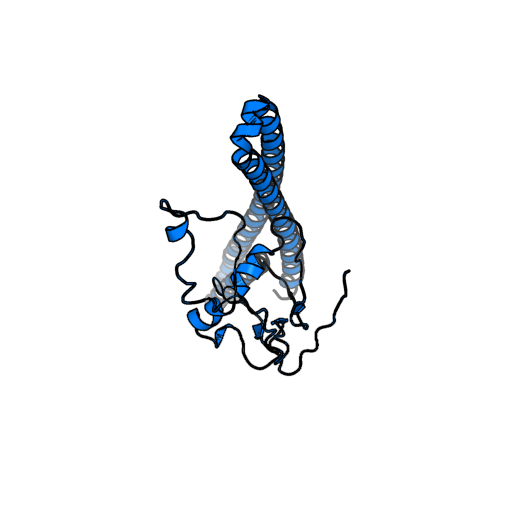 1
ATOM 1245 N N . ARG A 1 172 ? 11.482 -18.891 -7.813 1.00 87.38 172 ARG A N 1
ATOM 1246 C CA . ARG A 1 172 ? 11.516 -19.139 -6.368 1.00 87.38 172 ARG A CA 1
ATOM 1247 C C . ARG A 1 172 ? 12.505 -18.216 -5.652 1.00 87.38 172 ARG A C 1
ATOM 1249 O O . ARG A 1 172 ? 13.300 -18.657 -4.827 1.00 87.38 172 ARG A O 1
ATOM 1256 N N . PHE A 1 173 ? 12.494 -16.928 -6.005 1.00 86.12 173 PHE A N 1
ATOM 1257 C CA . PHE A 1 173 ? 13.044 -15.887 -5.128 1.00 86.12 173 PHE A CA 1
ATOM 1258 C C . PHE A 1 173 ? 12.087 -15.598 -3.967 1.00 86.12 173 PHE A C 1
ATOM 1260 O O . PHE A 1 173 ? 12.531 -15.246 -2.881 1.00 86.12 173 PHE A O 1
ATOM 1267 N N . TYR A 1 174 ? 10.788 -15.811 -4.197 1.00 88.50 174 TYR A N 1
ATOM 1268 C CA . TYR A 1 174 ? 9.737 -15.820 -3.185 1.00 88.50 174 TYR A CA 1
ATOM 1269 C C . TYR A 1 174 ? 8.818 -17.021 -3.428 1.00 88.50 174 TYR A C 1
ATOM 1271 O O . TYR A 1 174 ? 8.669 -17.459 -4.571 1.00 88.50 174 TYR A O 1
ATOM 1279 N N . ASP A 1 175 ? 8.176 -17.514 -2.372 1.00 87.44 175 ASP A N 1
ATOM 1280 C CA . ASP A 1 175 ? 7.092 -18.492 -2.466 1.00 87.44 175 ASP A CA 1
ATOM 1281 C C . ASP A 1 175 ? 5.729 -17.775 -2.373 1.00 87.44 175 ASP A C 1
ATOM 1283 O O . ASP A 1 175 ? 5.634 -16.716 -1.751 1.00 87.44 175 ASP A O 1
ATOM 1287 N N . PRO A 1 176 ? 4.661 -18.305 -2.996 1.00 86.75 176 PRO A N 1
ATOM 1288 C CA . PRO A 1 176 ? 3.347 -17.672 -2.943 1.00 86.75 176 PRO A CA 1
ATOM 1289 C C . PRO A 1 176 ? 2.739 -17.751 -1.533 1.00 86.75 176 PRO A C 1
ATOM 1291 O O . PRO A 1 176 ? 2.662 -18.838 -0.958 1.00 86.75 176 PRO A O 1
ATOM 1294 N N . ASP A 1 177 ? 2.210 -16.627 -1.032 1.00 83.88 177 ASP A N 1
ATOM 1295 C CA . ASP A 1 177 ? 1.481 -16.565 0.249 1.00 83.88 177 ASP A CA 1
ATOM 1296 C C . ASP A 1 177 ? 0.255 -17.494 0.260 1.00 83.88 177 ASP A C 1
ATOM 1298 O O . ASP A 1 177 ? -0.113 -18.078 1.279 1.00 83.88 177 ASP A O 1
ATOM 1302 N N . SER A 1 178 ? -0.403 -17.637 -0.896 1.00 82.12 178 SER A N 1
ATOM 1303 C CA . SER A 1 178 ? -1.531 -18.545 -1.092 1.00 82.12 178 SER A CA 1
ATOM 1304 C C . SER A 1 178 ? -1.570 -19.109 -2.516 1.00 82.12 178 SER A C 1
ATOM 1306 O O . SER A 1 178 ? -1.188 -18.446 -3.480 1.00 82.12 178 SER A O 1
ATOM 1308 N N . GLY A 1 179 ? -2.054 -20.348 -2.656 1.00 85.88 179 GLY A N 1
ATOM 1309 C CA . GLY A 1 179 ? -2.089 -21.072 -3.931 1.00 85.88 179 GLY A CA 1
ATOM 1310 C C . GLY A 1 179 ? -0.832 -21.905 -4.200 1.00 85.88 179 GLY A C 1
ATOM 1311 O O . GLY A 1 179 ? -0.051 -22.199 -3.291 1.00 85.88 179 GLY A O 1
ATOM 1312 N N . CYS A 1 180 ? -0.683 -22.341 -5.449 1.00 85.38 180 CYS A N 1
ATOM 1313 C CA . CYS A 1 180 ? 0.466 -23.112 -5.911 1.00 85.38 180 CYS A CA 1
ATOM 1314 C C . CYS A 1 180 ? 0.795 -22.815 -7.370 1.00 85.38 180 CYS A C 1
ATOM 1316 O O . CYS A 1 180 ? -0.066 -22.443 -8.174 1.00 85.38 180 CYS A O 1
ATOM 1318 N N . ILE A 1 181 ? 2.067 -23.031 -7.686 1.00 87.56 181 ILE A N 1
ATOM 1319 C CA . ILE A 1 181 ? 2.584 -23.068 -9.045 1.00 87.56 181 ILE A CA 1
ATOM 1320 C C . ILE A 1 181 ? 2.912 -24.529 -9.313 1.00 87.56 181 ILE A C 1
ATOM 1322 O O . ILE A 1 181 ? 3.701 -25.128 -8.584 1.00 87.56 181 ILE A O 1
ATOM 1326 N N . THR A 1 182 ? 2.265 -25.120 -10.311 1.00 84.56 182 THR A N 1
ATOM 1327 C CA . THR A 1 182 ? 2.433 -26.539 -10.637 1.00 84.56 182 THR A CA 1
ATOM 1328 C C . THR A 1 182 ? 2.977 -26.717 -12.038 1.00 84.56 182 THR A C 1
ATOM 1330 O O . THR A 1 182 ? 2.713 -25.907 -12.925 1.00 84.56 182 THR A O 1
ATOM 1333 N N . VAL A 1 183 ? 3.721 -27.800 -12.227 1.00 77.38 183 VAL A N 1
ATOM 1334 C CA . VAL A 1 183 ? 4.349 -28.164 -13.499 1.00 77.38 183 VAL A CA 1
ATOM 1335 C C . VAL A 1 183 ? 3.851 -29.547 -13.911 1.00 77.38 183 VAL A C 1
ATOM 1337 O O . VAL A 1 183 ? 3.610 -30.397 -13.055 1.00 77.38 183 VAL A O 1
ATOM 1340 N N . ASN A 1 184 ? 3.659 -29.773 -15.213 1.00 70.38 184 ASN A N 1
ATOM 1341 C CA . ASN A 1 184 ? 3.072 -30.998 -15.778 1.00 70.38 184 ASN A CA 1
ATOM 1342 C C . ASN A 1 184 ? 1.629 -31.264 -15.314 1.00 70.38 184 ASN A C 1
ATOM 1344 O O . ASN A 1 184 ? 1.209 -32.411 -15.196 1.00 70.38 184 ASN A O 1
ATOM 1348 N N . GLY A 1 185 ? 0.860 -30.201 -15.057 1.00 59.06 185 GLY A N 1
ATOM 1349 C CA . GLY A 1 185 ? -0.595 -30.295 -14.971 1.00 59.06 185 GLY A CA 1
ATOM 1350 C C . GLY A 1 185 ? -1.134 -31.203 -13.864 1.00 59.06 185 GLY A C 1
ATOM 1351 O O . GLY A 1 185 ? -2.062 -31.938 -14.163 1.00 59.06 185 GLY A O 1
ATOM 1352 N N . HIS A 1 186 ? -0.583 -31.133 -12.637 1.00 58.16 186 HIS A N 1
ATOM 1353 C CA . HIS A 1 186 ? -1.248 -31.399 -11.331 1.00 58.16 186 HIS A CA 1
ATOM 1354 C C . HIS A 1 186 ? -0.466 -32.230 -10.286 1.00 58.16 186 HIS A C 1
ATOM 1356 O O . HIS A 1 186 ? -1.012 -32.448 -9.205 1.00 58.16 186 HIS A O 1
ATOM 1362 N N . VAL A 1 187 ? 0.784 -32.660 -10.511 1.00 58.19 187 VAL A N 1
ATOM 1363 C CA . VAL A 1 187 ? 1.428 -33.616 -9.571 1.00 58.19 187 VAL A CA 1
ATOM 1364 C C . VAL A 1 187 ? 2.453 -32.996 -8.611 1.00 58.19 187 VAL A C 1
ATOM 1366 O O . VAL A 1 187 ? 2.545 -33.456 -7.475 1.00 58.19 187 VAL A O 1
ATOM 1369 N N . SER A 1 188 ? 3.155 -31.920 -8.979 1.00 63.94 188 SER A N 1
ATOM 1370 C CA . SER A 1 188 ? 4.184 -31.341 -8.100 1.00 63.94 188 SER A CA 1
ATOM 1371 C C . SER A 1 188 ? 4.175 -29.818 -8.117 1.00 63.94 188 SER A C 1
ATOM 1373 O O . SER A 1 188 ? 4.270 -29.185 -9.172 1.00 63.94 188 SER A O 1
ATOM 1375 N N . ASP A 1 189 ? 4.042 -29.235 -6.926 1.00 82.44 189 ASP A N 1
ATOM 1376 C CA . ASP A 1 189 ? 4.295 -27.815 -6.693 1.00 82.44 189 ASP A CA 1
ATOM 1377 C C . ASP A 1 189 ? 5.791 -27.538 -6.894 1.00 82.44 189 ASP A C 1
ATOM 1379 O O . ASP A 1 189 ? 6.624 -28.355 -6.495 1.00 82.44 189 ASP A O 1
ATOM 1383 N N . ILE A 1 190 ? 6.148 -26.390 -7.472 1.00 84.44 190 ILE A N 1
ATOM 1384 C CA . ILE A 1 190 ? 7.550 -25.980 -7.649 1.00 84.44 190 ILE A CA 1
ATOM 1385 C C . ILE A 1 190 ? 8.356 -26.016 -6.336 1.00 84.44 190 ILE A C 1
ATOM 1387 O O . ILE A 1 190 ? 9.571 -26.206 -6.367 1.00 84.44 190 ILE A O 1
ATOM 1391 N N . ARG A 1 191 ? 7.686 -25.880 -5.181 1.00 84.88 191 ARG A N 1
ATOM 1392 C CA . ARG A 1 191 ? 8.269 -25.976 -3.833 1.00 84.88 191 ARG A CA 1
ATOM 1393 C C . ARG A 1 191 ? 8.773 -27.369 -3.466 1.00 84.88 191 ARG A C 1
ATOM 1395 O O . ARG A 1 191 ? 9.623 -27.480 -2.591 1.00 84.88 191 ARG A O 1
ATOM 1402 N N . GLN A 1 192 ? 8.278 -28.414 -4.127 1.00 84.00 192 GLN A N 1
ATOM 1403 C CA . GLN A 1 192 ? 8.692 -29.801 -3.889 1.00 84.00 192 GLN A CA 1
ATOM 1404 C C . GLN A 1 192 ? 10.016 -30.153 -4.578 1.00 84.00 192 GLN A C 1
ATOM 1406 O O . GLN A 1 192 ? 10.650 -31.141 -4.221 1.00 84.00 192 GLN A O 1
ATOM 1411 N N . PHE A 1 193 ? 10.444 -29.357 -5.559 1.00 82.50 193 PHE A N 1
ATOM 1412 C CA . PHE A 1 193 ? 11.740 -29.526 -6.208 1.00 82.50 193 PHE A CA 1
ATOM 1413 C C . PHE A 1 193 ? 12.840 -28.865 -5.372 1.00 82.50 193 PHE A C 1
ATOM 1415 O O . PHE A 1 193 ? 12.601 -27.867 -4.684 1.00 82.50 193 PHE A O 1
ATOM 1422 N N . SER A 1 194 ? 14.072 -29.369 -5.465 1.00 83.94 194 SER A N 1
ATOM 1423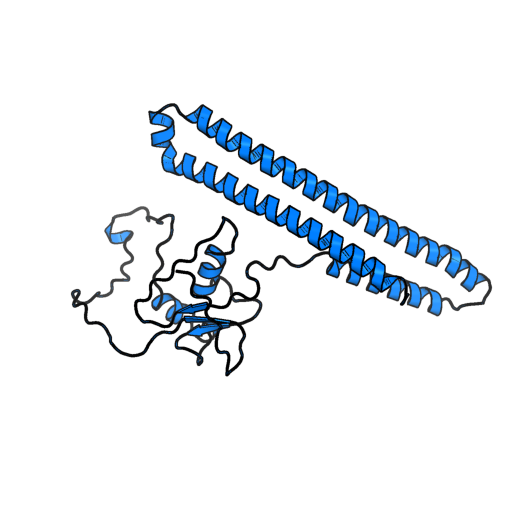 C CA . SER A 1 194 ? 15.225 -28.603 -4.987 1.00 83.94 194 SER A CA 1
ATOM 1424 C C . SER A 1 194 ? 15.398 -27.342 -5.839 1.00 83.94 194 SER A C 1
ATOM 1426 O O . SER A 1 194 ? 15.042 -27.315 -7.021 1.00 83.94 194 SER A O 1
ATOM 1428 N N . VAL A 1 195 ? 15.937 -26.280 -5.238 1.00 82.75 195 VAL A N 1
ATOM 1429 C CA . VAL A 1 195 ? 16.139 -24.995 -5.925 1.00 82.75 195 VAL A CA 1
ATOM 1430 C C . VAL A 1 195 ? 17.041 -25.165 -7.152 1.00 82.75 195 VAL A C 1
ATOM 1432 O O . VAL A 1 195 ? 16.725 -24.624 -8.209 1.00 82.75 195 VAL A O 1
ATOM 1435 N N . ASP A 1 196 ? 18.097 -25.975 -7.052 1.00 81.00 196 ASP A N 1
ATOM 1436 C CA . ASP A 1 196 ? 19.022 -26.244 -8.161 1.00 81.00 196 ASP A CA 1
ATOM 1437 C C . ASP A 1 196 ? 18.358 -27.026 -9.301 1.00 81.00 196 ASP A C 1
ATOM 1439 O O . ASP A 1 196 ? 18.479 -26.667 -10.475 1.00 81.00 196 ASP A O 1
ATOM 1443 N N . SER A 1 197 ? 17.584 -28.068 -8.971 1.00 82.19 197 SER A N 1
ATOM 1444 C CA . SER A 1 197 ? 16.839 -28.839 -9.973 1.00 82.19 197 SER A CA 1
ATOM 1445 C C . SER A 1 197 ? 15.783 -27.990 -10.677 1.00 82.19 197 SER A C 1
ATOM 1447 O O . SER A 1 197 ? 15.522 -28.197 -11.858 1.00 82.19 197 SER A O 1
ATOM 1449 N N . TRP A 1 198 ? 15.164 -27.050 -9.966 1.00 85.44 198 TRP A N 1
ATOM 1450 C CA . TRP A 1 198 ? 14.174 -26.157 -10.550 1.00 85.44 198 TRP A CA 1
ATOM 1451 C C . TRP A 1 198 ? 14.816 -25.096 -11.448 1.00 85.44 198 TRP A C 1
ATOM 1453 O O . TRP A 1 198 ? 14.395 -24.902 -12.587 1.00 85.44 198 TRP A O 1
ATOM 1463 N N . ARG A 1 199 ? 15.880 -24.444 -10.970 1.00 83.88 199 ARG A N 1
ATOM 1464 C CA . ARG A 1 199 ? 16.573 -23.384 -11.715 1.00 83.88 199 ARG A CA 1
ATOM 1465 C C . ARG A 1 199 ? 17.327 -23.915 -12.933 1.00 83.88 199 ARG A C 1
ATOM 1467 O O . ARG A 1 199 ? 17.375 -23.225 -13.941 1.00 83.88 199 ARG A O 1
ATOM 1474 N N . SER A 1 200 ? 17.832 -25.148 -12.896 1.00 80.25 200 SER A N 1
ATOM 1475 C CA . SER A 1 200 ? 18.437 -25.799 -14.073 1.00 80.25 200 SER A CA 1
ATOM 1476 C C . SER A 1 200 ? 17.443 -26.070 -15.211 1.00 80.25 200 SER A C 1
ATOM 1478 O O . SER A 1 200 ? 17.856 -26.215 -16.361 1.00 80.25 200 SER A O 1
ATOM 1480 N N . ALA A 1 201 ? 16.138 -26.098 -14.924 1.00 78.25 201 ALA A N 1
ATOM 1481 C CA . ALA A 1 201 ? 15.092 -26.283 -15.926 1.00 78.25 201 ALA A CA 1
ATOM 1482 C C . ALA A 1 201 ? 14.588 -24.964 -16.547 1.00 78.25 201 ALA A C 1
ATOM 1484 O O . ALA A 1 201 ? 13.786 -25.009 -17.483 1.00 78.25 201 ALA A O 1
ATOM 1485 N N . ILE A 1 202 ? 15.028 -23.797 -16.051 1.00 78.81 202 ILE A N 1
ATOM 1486 C CA . ILE A 1 202 ? 14.518 -22.480 -16.461 1.00 78.81 202 ILE A CA 1
ATOM 1487 C C . ILE A 1 202 ? 15.665 -21.561 -16.877 1.00 78.81 202 ILE A C 1
ATOM 1489 O O . ILE A 1 202 ? 16.553 -21.253 -16.090 1.00 78.81 202 ILE A O 1
ATOM 1493 N N . GLY A 1 203 ? 15.600 -21.052 -18.108 1.00 78.12 203 GLY A N 1
ATOM 1494 C CA . GLY A 1 203 ? 16.465 -19.966 -18.568 1.00 78.12 203 GLY A CA 1
ATOM 1495 C C . GLY A 1 203 ? 15.866 -18.594 -18.255 1.00 78.12 203 GLY A C 1
ATOM 1496 O O . GLY A 1 203 ? 14.664 -18.387 -18.421 1.00 78.12 203 GLY A O 1
ATOM 1497 N N . ILE A 1 204 ? 16.707 -17.646 -17.838 1.00 76.38 204 ILE A N 1
ATOM 1498 C CA . ILE A 1 204 ? 16.350 -16.233 -17.675 1.00 76.38 204 ILE A CA 1
ATOM 1499 C C . ILE A 1 204 ? 17.164 -15.382 -18.642 1.00 76.38 204 ILE A C 1
ATOM 1501 O O . ILE A 1 204 ? 18.358 -15.603 -18.824 1.00 76.38 204 ILE A O 1
ATOM 1505 N N . VAL A 1 205 ? 16.516 -14.376 -19.216 1.00 76.06 205 VAL A N 1
ATOM 1506 C CA . VAL A 1 205 ? 17.198 -13.262 -19.870 1.00 76.06 205 VAL A CA 1
ATOM 1507 C C . VAL A 1 205 ? 16.840 -12.013 -19.063 1.00 76.06 205 VAL A C 1
ATOM 1509 O O . VAL A 1 205 ? 15.682 -11.587 -19.110 1.00 76.06 205 VAL A O 1
ATOM 1512 N N . PRO A 1 206 ? 17.755 -11.487 -18.229 1.00 65.19 206 PRO A N 1
ATOM 1513 C CA . PRO A 1 206 ? 17.496 -10.263 -17.480 1.00 65.19 206 PRO A CA 1
ATOM 1514 C C . PRO A 1 206 ? 17.382 -9.074 -18.444 1.00 65.19 206 PRO A C 1
ATOM 1516 O O . PRO A 1 206 ? 18.001 -9.079 -19.507 1.00 65.19 206 PRO A O 1
ATOM 1519 N N . GLN A 1 207 ? 16.580 -8.065 -18.085 1.00 60.84 207 GLN A N 1
ATOM 1520 C CA . GLN A 1 207 ? 16.446 -6.855 -18.910 1.00 60.84 207 GLN A CA 1
ATOM 1521 C C . GLN A 1 207 ? 17.748 -6.049 -18.963 1.00 60.84 207 GLN A C 1
ATOM 1523 O O . GLN A 1 207 ? 18.087 -5.529 -20.021 1.00 60.84 207 GLN A O 1
ATOM 1528 N N . ASP A 1 208 ? 18.497 -6.038 -17.858 1.00 58.53 208 ASP A N 1
ATOM 1529 C CA . ASP A 1 208 ? 19.844 -5.482 -17.782 1.00 58.53 208 ASP A CA 1
ATOM 1530 C C . ASP A 1 208 ? 20.851 -6.642 -17.708 1.00 58.53 208 ASP A C 1
ATOM 1532 O O . ASP A 1 208 ? 20.904 -7.347 -16.691 1.00 58.53 208 ASP A O 1
ATOM 1536 N N . PRO A 1 209 ? 21.619 -6.915 -18.779 1.00 64.38 209 PRO A N 1
ATOM 1537 C CA . PRO A 1 209 ? 22.607 -7.982 -18.760 1.00 64.38 209 PRO A CA 1
ATOM 1538 C C . PRO A 1 209 ? 23.722 -7.633 -17.773 1.00 64.38 209 PRO A C 1
ATOM 1540 O O . PRO A 1 209 ? 24.389 -6.607 -17.896 1.00 64.38 209 PRO A O 1
ATOM 1543 N N . VAL A 1 210 ? 23.952 -8.516 -16.802 1.00 61.97 210 VAL A N 1
ATOM 1544 C CA . VAL A 1 210 ? 25.118 -8.426 -15.922 1.00 61.97 210 VAL A CA 1
ATOM 1545 C C . VAL A 1 210 ? 26.309 -8.982 -16.691 1.00 61.97 210 VAL A C 1
ATOM 1547 O O . VAL A 1 210 ? 26.438 -10.194 -16.856 1.00 61.97 210 VAL A O 1
ATOM 1550 N N . LEU A 1 211 ? 27.153 -8.090 -17.204 1.00 69.75 211 LEU A N 1
ATOM 1551 C CA . LEU A 1 211 ? 28.438 -8.464 -17.782 1.00 69.75 211 LEU A CA 1
ATOM 1552 C C . LEU A 1 211 ? 29.475 -8.479 -16.660 1.00 69.75 211 LEU A C 1
ATOM 1554 O O . LEU A 1 211 ? 29.642 -7.483 -15.954 1.00 69.75 211 LEU A O 1
ATOM 1558 N N . PHE A 1 212 ? 30.150 -9.610 -16.475 1.00 65.50 212 PHE A N 1
ATOM 1559 C CA . PHE A 1 212 ? 31.260 -9.683 -15.536 1.00 65.50 212 PHE A CA 1
ATOM 1560 C C . PHE A 1 212 ? 32.467 -8.960 -16.136 1.00 65.50 212 PHE A C 1
ATOM 1562 O O . PHE A 1 212 ? 32.723 -9.050 -17.336 1.00 65.50 212 PHE A O 1
ATOM 1569 N N . THR A 1 213 ? 33.212 -8.228 -15.307 1.00 63.06 213 THR A N 1
ATOM 1570 C CA . THR A 1 213 ? 34.470 -7.609 -15.733 1.00 63.06 213 THR A CA 1
ATOM 1571 C C . THR A 1 213 ? 35.462 -8.721 -16.075 1.00 63.06 213 THR A C 1
ATOM 1573 O O . THR A 1 213 ? 35.992 -9.363 -15.174 1.00 63.06 213 THR A O 1
ATOM 1576 N N . GLY A 1 214 ? 35.669 -8.975 -17.367 1.00 71.81 214 GLY A N 1
ATOM 1577 C CA . GLY A 1 214 ? 36.453 -10.107 -17.853 1.00 71.81 214 GLY A CA 1
ATOM 1578 C C . GLY A 1 214 ? 36.345 -10.289 -19.365 1.00 71.81 214 GLY A C 1
ATOM 1579 O O . GLY A 1 214 ? 35.839 -9.424 -20.085 1.00 71.81 214 GLY A O 1
ATOM 1580 N N . THR A 1 215 ? 36.828 -11.422 -19.867 1.00 76.00 215 THR A N 1
ATOM 1581 C CA . THR A 1 215 ? 36.687 -11.781 -21.286 1.00 76.00 215 THR A CA 1
ATOM 1582 C C . THR A 1 215 ? 35.248 -12.202 -21.620 1.00 76.00 215 THR A C 1
ATOM 1584 O O . THR A 1 215 ? 34.474 -12.613 -20.753 1.00 76.00 215 THR A O 1
ATOM 1587 N N . ILE A 1 216 ? 34.864 -12.148 -22.904 1.00 66.62 216 ILE A N 1
ATOM 1588 C CA . ILE A 1 216 ? 33.545 -12.632 -23.366 1.00 66.62 216 ILE A CA 1
ATOM 1589 C C . ILE A 1 216 ? 33.317 -14.085 -22.913 1.00 66.62 216 ILE A C 1
ATOM 1591 O O . ILE A 1 216 ? 32.228 -14.427 -22.454 1.00 66.62 216 ILE A O 1
ATOM 1595 N N . SER A 1 217 ? 34.363 -14.915 -22.978 1.00 64.94 217 SER A N 1
ATOM 1596 C CA . SER A 1 217 ? 34.357 -16.305 -22.511 1.00 64.94 217 SER A CA 1
ATOM 1597 C C . SER A 1 217 ? 34.118 -16.469 -21.011 1.00 64.94 217 SER A C 1
ATOM 1599 O O . SER A 1 217 ? 33.592 -17.499 -20.615 1.00 64.94 217 SER A O 1
ATOM 1601 N N . GLU A 1 218 ? 34.485 -15.487 -20.188 1.00 59.66 218 GLU A N 1
ATOM 1602 C CA . GLU A 1 218 ? 34.244 -15.503 -18.737 1.00 59.66 218 GLU A CA 1
ATOM 1603 C C . GLU A 1 218 ? 32.840 -15.004 -18.379 1.00 59.66 218 GLU A C 1
ATOM 1605 O O . GLU A 1 218 ? 32.262 -15.427 -17.381 1.00 59.66 218 GLU A O 1
ATOM 1610 N N . THR A 1 219 ? 32.273 -14.115 -19.200 1.00 58.59 219 THR A N 1
ATOM 1611 C CA . THR A 1 219 ? 30.914 -13.585 -19.005 1.00 58.59 219 THR A CA 1
ATOM 1612 C C . THR A 1 219 ? 29.836 -14.577 -19.442 1.00 58.59 219 THR A C 1
ATOM 1614 O O . THR A 1 219 ? 28.743 -14.614 -18.874 1.00 58.59 219 THR A O 1
ATOM 1617 N N . LEU A 1 220 ? 30.134 -15.405 -20.445 1.00 63.66 220 LEU A N 1
ATOM 1618 C CA . LEU A 1 220 ? 29.320 -16.565 -20.785 1.00 63.66 220 LEU A CA 1
ATOM 1619 C C . LEU A 1 220 ? 29.523 -17.622 -19.695 1.00 63.66 220 LEU A C 1
ATOM 1621 O O . LEU A 1 220 ? 30.634 -18.131 -19.565 1.00 63.66 220 LEU A O 1
ATOM 1625 N N . PRO A 1 221 ? 28.492 -18.001 -18.919 1.00 54.72 221 PRO A N 1
ATOM 1626 C CA . PRO A 1 221 ? 28.659 -19.054 -17.938 1.00 54.72 221 PRO A CA 1
ATOM 1627 C C . PRO A 1 221 ? 29.153 -20.314 -18.649 1.00 54.72 221 PRO A C 1
ATOM 1629 O O . PRO A 1 221 ? 28.478 -20.862 -19.525 1.00 54.72 221 PRO A O 1
ATOM 1632 N N . THR A 1 222 ? 30.290 -20.841 -18.200 1.00 44.94 222 THR A N 1
ATOM 1633 C CA . THR A 1 222 ? 30.842 -22.159 -18.563 1.00 44.94 222 THR A CA 1
ATOM 1634 C C . THR A 1 222 ? 29.919 -23.324 -18.143 1.00 44.94 222 THR A C 1
ATOM 1636 O O . THR A 1 222 ? 30.330 -24.477 -18.090 1.00 44.94 222 THR A O 1
ATOM 1639 N N . GLY A 1 223 ? 28.641 -23.036 -17.865 1.00 42.59 223 GLY A N 1
ATOM 1640 C CA . GLY A 1 223 ? 27.520 -23.967 -17.782 1.00 42.59 223 GLY A CA 1
ATOM 1641 C C . GLY A 1 223 ? 27.082 -24.519 -19.142 1.00 42.59 223 GLY A C 1
ATOM 1642 O O . GLY A 1 223 ? 26.256 -25.425 -19.191 1.00 42.59 223 GLY A O 1
ATOM 1643 N N . ALA A 1 224 ? 27.705 -24.091 -20.245 1.00 43.97 224 ALA A N 1
ATOM 1644 C CA . ALA A 1 224 ? 27.854 -24.943 -21.421 1.00 43.97 224 ALA A CA 1
ATOM 1645 C C . ALA A 1 224 ? 28.901 -26.051 -21.164 1.00 43.97 224 ALA A C 1
ATOM 1647 O O . ALA A 1 224 ? 29.823 -26.244 -21.957 1.00 43.97 224 ALA A O 1
ATOM 1648 N N . GLN A 1 225 ? 28.754 -26.834 -20.087 1.00 42.00 225 GLN A N 1
ATOM 1649 C CA . GLN A 1 225 ? 29.276 -28.200 -20.091 1.00 42.00 225 GLN A CA 1
ATOM 1650 C C . GLN A 1 225 ? 28.507 -28.947 -21.182 1.00 42.00 225 GLN A C 1
ATOM 1652 O O . GLN A 1 225 ? 27.427 -29.473 -20.948 1.00 42.00 225 GLN A O 1
ATOM 1657 N N . ARG A 1 226 ? 29.052 -28.890 -22.405 1.00 34.00 226 ARG A N 1
ATOM 1658 C CA . ARG A 1 226 ? 28.490 -29.423 -23.651 1.00 34.00 226 ARG A CA 1
ATOM 1659 C C . ARG A 1 226 ? 27.003 -29.096 -23.819 1.00 34.00 226 ARG A C 1
ATOM 1661 O O . ARG A 1 226 ? 26.145 -29.900 -23.480 1.00 34.00 226 ARG A O 1
ATOM 1668 N N . LEU A 1 227 ? 26.695 -28.026 -24.549 1.00 36.16 227 LEU A N 1
ATOM 1669 C CA . LEU A 1 227 ? 25.695 -28.214 -25.601 1.00 36.16 227 LEU A CA 1
ATOM 1670 C C . LEU A 1 227 ? 26.356 -29.194 -26.583 1.00 36.16 227 LEU A C 1
ATOM 1672 O O . LEU A 1 227 ? 27.293 -28.787 -27.276 1.00 36.16 227 LEU A O 1
ATOM 1676 N N . PRO A 1 228 ? 25.987 -30.493 -26.605 1.00 30.33 228 PRO A N 1
ATOM 1677 C CA . PRO A 1 228 ? 26.446 -31.352 -27.683 1.00 30.33 228 PRO A CA 1
ATOM 1678 C C . PRO A 1 228 ? 25.940 -30.669 -28.948 1.00 30.33 228 PRO A C 1
ATOM 1680 O O . PRO A 1 228 ? 24.779 -30.254 -28.963 1.00 30.33 228 PRO A O 1
ATOM 1683 N N . SER A 1 229 ? 26.837 -30.477 -29.918 1.00 31.62 229 SER A N 1
ATOM 1684 C CA . SER A 1 229 ? 26.568 -29.978 -31.270 1.00 31.62 229 SER A CA 1
ATOM 1685 C C . SER A 1 229 ? 25.077 -29.894 -31.564 1.00 31.62 229 SER A C 1
ATOM 1687 O O . SER A 1 229 ? 24.407 -30.924 -31.583 1.00 31.62 229 SER A O 1
ATOM 1689 N N . LEU A 1 230 ? 24.580 -28.664 -31.717 1.00 32.91 230 LEU A N 1
ATOM 1690 C CA . LEU A 1 230 ? 23.182 -28.275 -31.890 1.00 32.91 230 LEU A CA 1
ATOM 1691 C C . LEU A 1 230 ? 22.488 -29.096 -33.000 1.00 32.91 230 LEU A C 1
ATOM 1693 O O . LEU A 1 230 ? 22.202 -28.621 -34.090 1.00 32.91 230 LEU A O 1
ATOM 1697 N N . LYS A 1 231 ? 22.172 -30.358 -32.714 1.00 28.17 231 LYS A N 1
ATOM 1698 C CA . LYS A 1 231 ? 21.069 -31.091 -33.298 1.00 28.17 231 LYS A CA 1
ATOM 1699 C C . LYS A 1 231 ? 19.883 -30.611 -32.489 1.00 28.17 231 LYS A C 1
ATOM 1701 O O . LYS A 1 231 ? 19.706 -31.022 -31.344 1.00 28.17 231 LYS A O 1
ATOM 1706 N N . LEU A 1 232 ? 19.078 -29.744 -33.099 1.00 34.81 232 LEU A N 1
ATOM 1707 C CA . LEU A 1 232 ? 17.693 -29.453 -32.726 1.00 34.81 232 LEU A CA 1
ATOM 1708 C C . LEU A 1 232 ? 16.874 -30.757 -32.755 1.00 34.81 232 LEU A C 1
ATOM 1710 O O . LEU A 1 232 ? 15.981 -30.961 -33.572 1.00 34.81 232 LEU A O 1
ATOM 1714 N N . LYS A 1 233 ? 17.192 -31.700 -31.869 1.00 30.06 233 LYS A N 1
ATOM 1715 C CA . LYS A 1 233 ? 16.396 -32.890 -31.645 1.00 30.06 233 LYS A CA 1
ATOM 1716 C C . LYS A 1 233 ? 15.342 -32.462 -30.645 1.00 30.06 233 LYS A C 1
ATOM 1718 O O . LYS A 1 233 ? 15.580 -32.454 -29.440 1.00 30.06 233 LYS A O 1
ATOM 1723 N N . ARG A 1 234 ? 14.185 -32.041 -31.175 1.00 36.09 234 ARG A N 1
ATOM 1724 C CA . ARG A 1 234 ? 12.940 -31.896 -30.411 1.00 36.09 234 ARG A CA 1
ATOM 1725 C C . ARG A 1 234 ? 12.808 -33.144 -29.534 1.00 36.09 234 ARG A C 1
ATOM 1727 O O . ARG A 1 234 ? 12.424 -34.196 -30.041 1.00 36.09 234 ARG A O 1
ATOM 1734 N N . ARG A 1 235 ? 13.126 -33.035 -28.237 1.00 32.84 235 ARG A N 1
ATOM 1735 C CA . ARG A 1 235 ? 12.684 -33.991 -27.216 1.00 32.84 235 ARG A CA 1
ATOM 1736 C C . ARG A 1 235 ? 11.166 -33.877 -27.185 1.00 32.84 235 ARG A C 1
ATOM 1738 O O . ARG A 1 235 ? 10.605 -33.028 -26.503 1.00 32.84 235 ARG A O 1
ATOM 1745 N N . ARG A 1 236 ? 10.511 -34.629 -28.057 1.00 38.84 236 ARG A N 1
ATOM 1746 C CA . ARG A 1 236 ? 9.090 -34.938 -28.009 1.00 38.84 236 ARG A CA 1
ATOM 1747 C C . ARG A 1 236 ? 8.992 -35.916 -26.849 1.00 38.84 236 ARG A C 1
ATOM 1749 O O . ARG A 1 236 ? 9.531 -36.990 -27.003 1.00 38.84 236 ARG A O 1
ATOM 1756 N N . ASP A 1 237 ? 8.524 -35.461 -25.694 1.00 36.44 237 ASP A N 1
ATOM 1757 C CA . ASP A 1 237 ? 7.928 -36.290 -24.643 1.00 36.44 237 ASP A CA 1
ATOM 1758 C C . ASP A 1 237 ? 7.352 -35.341 -23.585 1.00 36.44 237 ASP A C 1
ATOM 1760 O O . ASP A 1 237 ? 8.072 -34.540 -22.985 1.00 36.44 237 ASP A O 1
ATOM 1764 N N . SER A 1 238 ? 6.024 -35.412 -23.479 1.00 36.22 238 SER A N 1
ATOM 1765 C CA . SER A 1 238 ? 5.099 -34.800 -22.516 1.00 36.22 238 SER A CA 1
ATOM 1766 C C . SER A 1 238 ? 4.980 -33.257 -22.474 1.00 36.22 238 SER A C 1
ATOM 1768 O O . SER A 1 238 ? 5.983 -32.539 -22.440 1.00 36.22 238 SER A O 1
ATOM 1770 N N . PRO A 1 239 ? 3.747 -32.704 -22.477 1.00 39.56 239 PRO A N 1
ATOM 1771 C CA . PRO A 1 239 ? 3.517 -31.267 -22.358 1.00 39.56 239 PRO A CA 1
ATOM 1772 C C . PRO A 1 239 ? 3.848 -30.794 -20.939 1.00 39.56 239 PRO A C 1
ATOM 1774 O O . PRO A 1 239 ? 3.181 -31.161 -19.971 1.00 39.56 239 PRO A O 1
ATOM 1777 N N . THR A 1 240 ? 4.875 -29.955 -20.811 1.00 49.12 240 THR A N 1
ATOM 1778 C CA . THR A 1 240 ? 5.175 -29.277 -19.550 1.00 49.12 240 THR A CA 1
ATOM 1779 C C . THR A 1 240 ? 4.172 -28.163 -19.329 1.00 49.12 240 THR A C 1
ATOM 1781 O O . THR A 1 240 ? 4.349 -27.046 -19.804 1.00 49.12 240 THR A O 1
ATOM 1784 N N . VAL A 1 241 ? 3.083 -28.494 -18.633 1.00 52.81 241 VAL A N 1
ATOM 1785 C CA . VAL A 1 241 ? 2.035 -27.526 -18.316 1.00 52.81 241 VAL A CA 1
ATOM 1786 C C . VAL A 1 241 ? 2.433 -26.745 -17.071 1.00 52.81 241 VAL A C 1
ATOM 1788 O O . VAL A 1 241 ? 2.402 -27.320 -15.984 1.00 52.81 241 VAL A O 1
ATOM 1791 N N . ILE A 1 242 ? 2.798 -25.468 -17.208 1.00 60.09 242 ILE A N 1
ATOM 1792 C CA . ILE A 1 242 ? 2.983 -24.575 -16.053 1.00 60.09 242 ILE A CA 1
ATOM 1793 C C . ILE A 1 242 ? 1.640 -23.934 -15.744 1.00 60.09 242 ILE A C 1
ATOM 1795 O O . ILE A 1 242 ? 1.044 -23.288 -16.607 1.00 60.09 242 ILE A O 1
ATOM 1799 N N . SER A 1 243 ? 1.159 -24.092 -14.519 1.00 58.12 243 SER A N 1
ATOM 1800 C CA . SER A 1 243 ? -0.096 -23.493 -14.088 1.00 58.12 243 SER A CA 1
ATOM 1801 C C . SER A 1 243 ? 0.007 -22.788 -12.744 1.00 58.12 243 SER A C 1
ATOM 1803 O O . SER A 1 243 ? 0.625 -23.273 -11.801 1.00 58.12 243 SER A O 1
ATOM 1805 N N . PHE A 1 244 ? -0.654 -21.639 -12.676 1.00 69.56 244 PHE A N 1
ATOM 1806 C CA . PHE A 1 244 ? -0.902 -20.845 -11.483 1.00 69.56 244 PHE A CA 1
ATOM 1807 C C . PHE A 1 244 ? -2.352 -21.068 -11.053 1.00 69.56 244 PHE A C 1
ATOM 1809 O O . PHE A 1 244 ? -3.259 -21.005 -11.891 1.00 69.56 244 PHE A O 1
ATOM 1816 N N . GLY A 1 245 ? -2.597 -21.312 -9.766 1.00 64.44 245 GLY A N 1
ATOM 1817 C CA . GLY A 1 245 ? -3.966 -21.404 -9.266 1.00 64.44 245 GLY A CA 1
ATOM 1818 C C . GLY A 1 245 ? -4.101 -21.848 -7.813 1.00 64.44 245 GLY A C 1
ATOM 1819 O O . GLY A 1 245 ? -3.134 -21.947 -7.059 1.00 64.44 245 GLY A O 1
ATOM 1820 N N . ARG A 1 246 ? -5.348 -22.124 -7.409 1.00 52.81 246 ARG A N 1
ATOM 1821 C CA . ARG A 1 246 ? -5.655 -22.709 -6.095 1.00 52.81 246 ARG A CA 1
ATOM 1822 C C . ARG A 1 246 ? -5.248 -24.179 -6.065 1.00 52.81 246 ARG A C 1
ATOM 1824 O O . ARG A 1 246 ? -5.560 -24.919 -6.997 1.00 52.81 246 ARG A O 1
ATOM 1831 N N . CYS A 1 247 ? -4.681 -24.627 -4.948 1.00 52.84 247 CYS A N 1
ATOM 1832 C CA . CYS A 1 247 ? -4.365 -26.037 -4.727 1.00 52.84 247 CYS A CA 1
ATOM 1833 C C . CYS A 1 247 ? -5.638 -26.846 -4.469 1.00 52.84 247 CYS A C 1
ATOM 1835 O O . CYS A 1 247 ? -6.006 -27.140 -3.336 1.00 52.84 247 CYS A O 1
ATOM 1837 N N . ARG A 1 248 ? -6.360 -27.183 -5.537 1.00 46.62 248 ARG A N 1
ATOM 1838 C CA . ARG A 1 248 ? -7.393 -28.219 -5.523 1.00 46.62 248 ARG A CA 1
ATOM 1839 C C . ARG A 1 248 ? -6.990 -29.302 -6.507 1.00 46.62 248 ARG A C 1
ATOM 1841 O O . ARG A 1 248 ? -6.659 -28.993 -7.647 1.00 46.62 248 ARG A O 1
ATOM 1848 N N . LYS A 1 249 ? -7.127 -30.564 -6.089 1.00 42.53 249 LYS A N 1
ATOM 1849 C CA . LYS A 1 249 ? -6.827 -31.761 -6.894 1.00 42.53 249 LYS A CA 1
ATOM 1850 C C . LYS A 1 249 ? -7.587 -31.844 -8.240 1.00 42.53 249 LYS A C 1
ATOM 1852 O O . LYS A 1 249 ? -7.225 -32.677 -9.049 1.00 42.53 249 LYS A O 1
ATOM 1857 N N . ASN A 1 250 ? -8.583 -30.979 -8.498 1.00 36.56 250 ASN A N 1
ATOM 1858 C CA . ASN A 1 250 ? -9.448 -30.982 -9.694 1.00 36.56 250 ASN A CA 1
ATOM 1859 C C . ASN A 1 250 ? -9.733 -29.573 -10.285 1.00 36.56 250 ASN A C 1
ATOM 1861 O O . ASN A 1 250 ? -10.834 -29.306 -10.771 1.00 36.56 250 ASN A O 1
ATOM 1865 N N . PHE A 1 251 ? -8.797 -28.618 -10.217 1.00 38.09 251 PHE A N 1
ATOM 1866 C CA . PHE A 1 251 ? -9.034 -27.268 -10.758 1.00 38.09 251 PHE A CA 1
ATOM 1867 C C . PHE A 1 251 ? -8.880 -27.215 -12.291 1.00 38.09 251 PHE A C 1
ATOM 1869 O O . PHE A 1 251 ? -7.767 -27.229 -12.806 1.00 38.09 251 PHE A O 1
ATOM 1876 N N . ARG A 1 252 ? -9.996 -27.094 -13.028 1.00 36.81 252 ARG A N 1
ATOM 1877 C CA . ARG A 1 252 ? -9.992 -26.718 -14.455 1.00 36.81 252 ARG A CA 1
ATOM 1878 C C . ARG A 1 252 ? -9.994 -25.183 -14.574 1.00 36.81 252 ARG A C 1
ATOM 1880 O O . ARG A 1 252 ? -10.998 -24.573 -14.206 1.00 36.81 252 ARG A O 1
ATOM 1887 N N . PRO A 1 253 ? -8.926 -24.533 -15.072 1.00 36.31 253 PRO A N 1
ATOM 1888 C CA . PRO A 1 253 ? -8.923 -23.082 -15.238 1.00 36.31 253 PRO A CA 1
ATOM 1889 C C . PRO A 1 253 ? -9.894 -22.669 -16.354 1.00 36.31 253 PRO A C 1
ATOM 1891 O O . PRO A 1 253 ? -9.855 -23.228 -17.454 1.00 36.31 253 PRO A O 1
ATOM 1894 N N . LYS A 1 254 ? -10.755 -21.678 -16.078 1.00 30.30 254 LYS A N 1
ATOM 1895 C CA . LYS A 1 254 ? -11.499 -20.950 -17.116 1.00 30.30 254 LYS A CA 1
ATOM 1896 C C . LYS A 1 254 ? -10.499 -20.092 -17.887 1.00 30.30 254 LYS A C 1
ATOM 1898 O O . LYS A 1 254 ? -9.897 -19.183 -17.326 1.00 30.30 254 LYS A O 1
ATOM 1903 N N . VAL A 1 255 ? -10.305 -20.427 -19.155 1.00 34.41 255 VAL A N 1
ATOM 1904 C CA . VAL A 1 255 ? -9.440 -19.698 -20.081 1.00 34.41 255 VAL A CA 1
ATOM 1905 C C . VAL A 1 255 ? -10.249 -18.527 -20.631 1.00 34.41 255 VAL A C 1
ATOM 1907 O O . VAL A 1 255 ? -11.237 -18.750 -21.323 1.00 34.41 255 VAL A O 1
ATOM 1910 N N . SER A 1 256 ? -9.853 -17.294 -20.322 1.00 25.98 256 SER A N 1
ATOM 1911 C CA . SER A 1 256 ? -10.163 -16.167 -21.202 1.00 25.98 256 SER A CA 1
ATOM 1912 C C . SER A 1 256 ? -9.020 -16.096 -22.199 1.00 25.98 256 SER A C 1
ATOM 1914 O O . SER A 1 256 ? -7.917 -15.688 -21.843 1.00 25.98 256 SER A O 1
ATOM 1916 N N . SER A 1 257 ? -9.257 -16.571 -23.418 1.00 24.02 257 SER A N 1
ATOM 1917 C CA . SER A 1 257 ? -8.368 -16.340 -24.549 1.00 24.02 257 SER A CA 1
ATOM 1918 C C . SER A 1 257 ? -8.382 -14.842 -24.843 1.00 24.02 257 SER A C 1
ATOM 1920 O O . SER A 1 257 ? -9.348 -14.337 -25.409 1.00 24.02 257 SER A O 1
ATOM 1922 N N . VAL A 1 258 ? -7.354 -14.125 -24.402 1.00 26.48 258 VAL A N 1
ATOM 1923 C CA . VAL A 1 258 ? -7.054 -12.798 -24.938 1.00 26.48 258 VAL A CA 1
ATOM 1924 C C . VAL A 1 258 ? -5.959 -13.036 -25.968 1.00 26.48 258 VAL A C 1
ATOM 1926 O O . VAL A 1 258 ? -4.845 -13.405 -25.598 1.00 26.48 258 VAL A O 1
ATOM 1929 N N . VAL A 1 259 ? -6.360 -12.971 -27.239 1.00 28.58 259 VAL A N 1
ATOM 1930 C CA . VAL A 1 259 ? -5.456 -12.820 -28.387 1.00 28.58 259 VAL A CA 1
ATOM 1931 C C . VAL A 1 259 ? -4.805 -11.446 -28.301 1.00 28.58 259 VAL A C 1
ATOM 1933 O O . VAL A 1 259 ? -5.528 -10.500 -27.911 1.00 28.58 259 VAL A O 1
#